Protein AF-W2HYW8-F1 (afdb_monomer_lite)

Organism: Phytophthora nicotianae (NCBI:txid4792)

pLDDT: mean 80.25, std 12.54, range [45.81, 95.56]

Sequence (187 aa):
MQMTPERAFERFVLVKRFSGEMENNKGLILWLQYANVYRTTRGELLLGNKKIYELLRQSNSEEELATLFHSLRQVSGMENFADEMQIFMILSSASSRKLANEAWLKSQETPQEVYRILKLRDEGLDSSPLFLQWLRYIKLYKAHAEKDLPPNLQPFSDLQALECLMKEKRSVLKIGRSWKLSRALRI

Radius of gyration: 20.11 Å; chains: 1; bounding box: 42×65×44 Å

Foldseek 3Di:
DDDDLLRLCVPQPVVCVVVVNDDPCPSVVVSVVVLVVVCVVPNCVRPPLLNVLVSCPVRDDLLRQLQVLLVLCVPPPSVLSSLVSLLSQLVPDPVSLVSNLVSCVVVLPDLLNLCVSLVCLVPDCPPDSSNVSSVVSLVVNQVCCVPPNDPPHDNDDPVNVVVSVVVSVVVVVVVVVVVVVVVVVVD

InterPro domains:
  IPR040786 RXLR phytopathogen effector protein, WY-domain [PF18634] (38-86)
  IPR054463 RxLR effector PexRD54, WY domain [PF22748] (100-138)

Secondary structure (DSSP, 8-state):
-PPPHHHHHIIIIIHHHHTT---TTHHHHHHHHHHHHHHHHH-GGGS-HHHHHHHHHTTS-HHHHHHHHHHHTTSTT-HHHHHHHHHHHHHH-HHHHHHHHHHHHHTT--HHHHHHHTTTTTS-SSS-HHHHHHHHHHHHHHHHHHHS--TTPPP--HHHHHHHHHHHHHHHHHHHHHHHHHHHTT-

Structure (mmCIF, N/CA/C/O backbone):
data_AF-W2HYW8-F1
#
_entry.id   AF-W2HYW8-F1
#
loop_
_atom_site.group_PDB
_atom_site.id
_atom_site.type_symbol
_atom_site.label_atom_id
_atom_site.label_alt_id
_atom_site.label_comp_id
_atom_site.label_asym_id
_atom_site.label_entity_id
_atom_site.label_seq_id
_atom_site.pdbx_PDB_ins_code
_atom_site.Cartn_x
_atom_site.Cartn_y
_atom_site.Cartn_z
_atom_site.occupancy
_atom_site.B_iso_or_equiv
_atom_site.auth_seq_id
_atom_site.auth_comp_id
_atom_site.auth_asym_id
_atom_site.auth_atom_id
_atom_site.pdbx_PDB_model_num
ATOM 1 N N . MET A 1 1 ? 20.431 -3.565 -28.229 1.00 51.97 1 MET A N 1
ATOM 2 C CA . MET A 1 1 ? 20.145 -4.090 -26.873 1.00 51.97 1 MET A CA 1
ATOM 3 C C . MET A 1 1 ? 19.141 -3.147 -26.216 1.00 51.97 1 MET A C 1
ATOM 5 O O . MET A 1 1 ? 19.421 -1.958 -26.167 1.00 51.97 1 MET A O 1
ATOM 9 N N . GLN A 1 2 ? 17.961 -3.622 -25.808 1.00 67.69 2 GLN A N 1
ATOM 10 C CA . GLN A 1 2 ? 16.973 -2.785 -25.104 1.00 67.69 2 GLN A CA 1
ATOM 11 C C . GLN A 1 2 ? 17.501 -2.438 -23.700 1.00 67.69 2 GLN A C 1
ATOM 13 O O . GLN A 1 2 ? 18.103 -3.291 -23.049 1.00 67.69 2 GLN A O 1
ATOM 18 N N . MET A 1 3 ? 17.328 -1.188 -23.264 1.00 82.50 3 MET A N 1
ATOM 19 C CA . MET A 1 3 ? 17.815 -0.684 -21.972 1.00 82.50 3 MET A CA 1
ATOM 20 C C . MET A 1 3 ? 17.085 -1.377 -20.810 1.00 82.50 3 MET A C 1
ATOM 22 O O . MET A 1 3 ? 15.884 -1.588 -20.897 1.00 82.50 3 MET A O 1
ATOM 26 N N . THR A 1 4 ? 17.753 -1.738 -19.713 1.00 87.12 4 THR A N 1
ATOM 27 C CA . THR A 1 4 ? 17.021 -2.324 -18.574 1.00 87.12 4 THR A CA 1
ATOM 28 C C . THR A 1 4 ? 16.182 -1.256 -17.854 1.00 87.12 4 THR A C 1
ATOM 30 O O . THR A 1 4 ? 16.527 -0.071 -17.924 1.00 87.12 4 THR A O 1
ATOM 33 N N . PRO A 1 5 ? 15.089 -1.629 -17.163 1.00 86.19 5 PRO A N 1
ATOM 34 C CA . PRO A 1 5 ? 14.278 -0.704 -16.372 1.00 86.19 5 PRO A CA 1
ATOM 35 C C . PRO A 1 5 ? 15.083 0.092 -15.345 1.00 86.19 5 PRO A C 1
ATOM 37 O O . PRO A 1 5 ? 14.822 1.277 -15.184 1.00 86.19 5 PRO A O 1
ATOM 40 N N . GLU A 1 6 ? 16.100 -0.500 -14.718 1.00 87.19 6 GLU A N 1
ATOM 41 C CA . GLU A 1 6 ? 17.001 0.178 -13.776 1.00 87.19 6 GLU A CA 1
ATOM 42 C C . GLU A 1 6 ? 17.800 1.282 -14.469 1.00 87.19 6 GLU A C 1
ATOM 44 O O . GLU A 1 6 ? 17.812 2.422 -14.015 1.00 87.19 6 GLU A O 1
ATOM 49 N N . ARG A 1 7 ? 18.414 0.970 -15.619 1.00 86.06 7 ARG A N 1
ATOM 50 C CA . ARG A 1 7 ? 19.191 1.954 -16.389 1.00 86.06 7 ARG A CA 1
ATOM 51 C C . ARG A 1 7 ? 18.303 3.061 -16.952 1.00 86.06 7 ARG A C 1
ATOM 53 O O . ARG A 1 7 ? 18.724 4.213 -17.027 1.00 86.06 7 ARG A O 1
ATOM 60 N N . ALA A 1 8 ? 17.076 2.721 -17.345 1.00 85.69 8 ALA A N 1
ATOM 61 C CA . ALA A 1 8 ? 16.084 3.701 -17.766 1.00 85.69 8 ALA A CA 1
ATOM 62 C C . ALA A 1 8 ? 15.636 4.585 -16.590 1.00 85.69 8 ALA A C 1
ATOM 64 O O . ALA A 1 8 ? 15.498 5.794 -16.759 1.00 85.69 8 ALA A O 1
ATOM 65 N N . PHE A 1 9 ? 15.459 4.008 -15.399 1.00 86.62 9 PHE A N 1
ATOM 66 C CA . PHE A 1 9 ? 15.098 4.741 -14.187 1.00 86.62 9 PHE A CA 1
ATOM 67 C C . PHE A 1 9 ? 16.179 5.750 -13.812 1.00 86.62 9 PHE A C 1
ATOM 69 O O . PHE A 1 9 ? 15.901 6.934 -13.640 1.00 86.62 9 PHE A O 1
ATOM 76 N N . GLU A 1 10 ? 17.430 5.303 -13.768 1.00 85.12 10 GLU A N 1
ATOM 77 C CA . GLU A 1 10 ? 18.575 6.157 -13.477 1.00 85.12 10 GLU A CA 1
ATOM 78 C C . GLU A 1 10 ? 18.656 7.329 -14.463 1.00 85.12 10 GLU A C 1
ATOM 80 O O . GLU A 1 10 ? 18.672 8.495 -14.067 1.00 85.12 10 GLU A O 1
ATOM 85 N N . ARG A 1 11 ? 18.614 7.038 -15.767 1.00 81.00 11 ARG A N 1
ATOM 86 C CA . ARG A 1 11 ? 18.830 8.053 -16.802 1.00 81.00 11 ARG A CA 1
ATOM 87 C C . ARG A 1 11 ? 17.666 9.026 -16.974 1.00 81.00 11 ARG A C 1
ATOM 89 O O . ARG A 1 11 ? 17.896 10.190 -17.294 1.00 81.00 11 ARG A O 1
ATOM 96 N N . PHE A 1 12 ? 16.428 8.558 -16.837 1.00 77.31 12 PHE A N 1
ATOM 97 C CA . PHE A 1 12 ? 15.246 9.342 -17.208 1.00 77.31 12 PHE A CA 1
ATOM 98 C C . PHE A 1 12 ? 14.398 9.787 -16.021 1.00 77.31 12 PHE A C 1
ATOM 100 O O . PHE A 1 12 ? 13.628 10.735 -16.174 1.00 77.31 12 PHE A O 1
ATOM 107 N N . VAL A 1 13 ? 14.547 9.147 -14.859 1.00 81.19 13 VAL A N 1
ATOM 108 C CA . VAL A 1 13 ? 13.841 9.527 -13.631 1.00 81.19 13 VAL A CA 1
ATOM 109 C C . VAL A 1 13 ? 14.803 10.204 -12.660 1.00 81.19 13 VAL A C 1
ATOM 111 O O . VAL A 1 13 ? 14.604 11.377 -12.360 1.00 81.19 13 VAL A O 1
ATOM 114 N N . LEU A 1 14 ? 15.871 9.527 -12.224 1.00 79.06 14 LEU A N 1
ATOM 115 C CA . LEU A 1 14 ? 16.781 10.080 -11.210 1.00 79.06 14 LEU A CA 1
ATOM 116 C C . LEU A 1 14 ? 17.451 11.369 -11.690 1.00 79.06 14 LEU A C 1
ATOM 118 O O . LEU A 1 14 ? 17.275 12.415 -11.068 1.00 79.06 14 LEU A O 1
ATOM 122 N N . VAL A 1 15 ? 18.166 11.311 -12.818 1.00 76.12 15 VAL A N 1
ATOM 123 C CA . VAL A 1 15 ? 18.929 12.461 -13.336 1.00 76.12 15 VAL A CA 1
ATOM 124 C C . VAL A 1 15 ? 18.027 13.676 -13.553 1.00 76.12 15 VAL A C 1
ATOM 126 O O . VAL A 1 15 ? 18.345 14.756 -13.069 1.00 76.12 15 VAL A O 1
ATOM 129 N N . LYS A 1 16 ? 16.873 13.489 -14.207 1.00 76.88 16 LYS A N 1
ATOM 130 C CA . LYS A 1 16 ? 15.931 14.582 -14.498 1.00 76.88 16 LYS A CA 1
ATOM 131 C C . LYS A 1 16 ? 15.268 15.161 -13.254 1.00 76.88 16 LYS A C 1
ATOM 133 O O . LYS A 1 16 ? 14.956 16.347 -13.218 1.00 76.88 16 LYS A O 1
ATOM 138 N N . ARG A 1 17 ? 15.000 14.331 -12.242 1.00 76.31 17 ARG A N 1
ATOM 139 C CA . ARG A 1 17 ? 14.404 14.802 -10.990 1.00 76.31 17 ARG A CA 1
ATOM 140 C C . ARG A 1 17 ? 15.404 15.640 -10.200 1.00 76.31 17 ARG A C 1
ATOM 142 O O . ARG A 1 17 ? 15.052 16.729 -9.765 1.00 76.31 17 ARG A O 1
ATOM 149 N N . PHE A 1 18 ? 16.642 15.167 -10.055 1.00 72.56 18 PHE A N 1
ATOM 150 C CA . PHE A 1 18 ? 17.678 15.889 -9.313 1.00 72.56 18 PHE A CA 1
ATOM 151 C C . PHE A 1 18 ? 18.202 17.133 -10.043 1.00 72.56 18 PHE A C 1
ATOM 153 O O . PHE A 1 18 ? 18.659 18.059 -9.380 1.00 72.56 18 PHE A O 1
ATOM 160 N N . SER A 1 19 ? 18.098 17.200 -11.375 1.00 74.38 19 SER A N 1
ATOM 161 C CA . SER A 1 19 ? 18.392 18.421 -12.141 1.00 74.38 19 SER A CA 1
ATOM 162 C C . SER A 1 19 ? 17.259 19.458 -12.121 1.00 74.38 19 SER A C 1
ATOM 164 O O . SER A 1 19 ? 17.449 20.565 -12.614 1.00 74.38 19 SER A O 1
ATOM 166 N N . GLY A 1 20 ? 16.085 19.128 -11.565 1.00 72.75 20 GLY A N 1
ATOM 167 C CA . GLY A 1 20 ? 14.904 20.002 -11.566 1.00 72.75 20 GLY A CA 1
ATOM 168 C C . GLY A 1 20 ? 14.153 20.059 -12.905 1.00 72.75 20 GLY A C 1
ATOM 169 O O . GLY A 1 20 ? 13.212 20.832 -13.048 1.00 72.75 20 GLY A O 1
ATOM 170 N N . GLU A 1 21 ? 14.526 19.228 -13.880 1.00 71.56 21 GLU A N 1
ATOM 171 C CA . GLU A 1 21 ? 13.969 19.211 -15.244 1.00 71.56 21 GLU A CA 1
ATOM 172 C C . GLU A 1 21 ? 12.745 18.288 -15.399 1.00 71.56 21 GLU A C 1
ATOM 174 O O . GLU A 1 21 ? 12.247 18.060 -16.507 1.00 71.56 21 GLU A O 1
ATOM 179 N N . MET A 1 22 ? 12.265 17.687 -14.310 1.00 72.19 22 MET A N 1
ATOM 180 C CA . MET A 1 22 ? 11.130 16.770 -14.348 1.00 72.19 22 MET A CA 1
ATOM 181 C C . MET A 1 22 ? 9.797 17.524 -14.242 1.00 72.19 22 MET A C 1
ATOM 183 O O . MET A 1 22 ? 9.424 18.008 -13.177 1.00 72.19 22 MET A O 1
ATOM 187 N N . GLU A 1 23 ? 9.028 17.553 -15.335 1.00 64.69 23 GLU A N 1
ATOM 188 C CA . GLU A 1 23 ? 7.643 18.036 -15.313 1.00 64.69 23 GLU A CA 1
ATOM 189 C C . GLU A 1 23 ? 6.724 17.077 -14.534 1.00 64.69 23 GLU A C 1
ATOM 191 O O . GLU A 1 23 ? 6.181 16.116 -15.099 1.00 64.69 23 GLU A O 1
ATOM 196 N N . ASN A 1 24 ? 6.488 17.373 -13.252 1.00 66.56 24 ASN A N 1
ATOM 197 C CA . ASN A 1 24 ? 5.539 16.645 -12.399 1.00 66.56 24 ASN A CA 1
ATOM 198 C C . ASN A 1 24 ? 5.822 15.115 -12.388 1.00 66.56 24 ASN A C 1
ATOM 200 O O . ASN A 1 24 ? 6.921 14.653 -12.687 1.00 66.56 24 ASN A O 1
ATOM 204 N N . ASN A 1 25 ? 4.822 14.284 -12.091 1.00 68.38 25 ASN A N 1
ATOM 205 C CA . ASN A 1 25 ? 4.940 12.823 -12.110 1.00 68.38 25 ASN A CA 1
ATOM 206 C C . ASN A 1 25 ? 4.962 12.196 -13.523 1.00 68.38 25 ASN A C 1
ATOM 208 O O . ASN A 1 25 ? 4.940 10.970 -13.639 1.00 68.38 25 ASN A O 1
ATOM 212 N N . LYS A 1 26 ? 5.027 12.979 -14.616 1.00 73.12 26 LYS A N 1
ATOM 213 C CA . LYS A 1 26 ? 4.950 12.444 -15.994 1.00 73.12 26 LYS A CA 1
ATOM 214 C C . LYS A 1 26 ? 6.093 11.478 -16.314 1.00 73.12 26 LYS A C 1
ATOM 216 O O . LYS A 1 26 ? 5.851 10.398 -16.846 1.00 73.12 26 LYS A O 1
ATOM 221 N N . GLY A 1 27 ? 7.331 11.845 -15.971 1.00 75.69 27 GLY A N 1
ATOM 222 C CA . GLY A 1 27 ? 8.506 10.996 -16.214 1.00 75.69 27 GLY A CA 1
ATOM 223 C C . GLY A 1 27 ? 8.433 9.667 -15.459 1.00 75.69 27 GLY A C 1
ATOM 224 O O . GLY A 1 27 ? 8.796 8.621 -15.994 1.00 75.69 27 GLY A O 1
ATOM 225 N N . LEU A 1 28 ? 7.880 9.702 -14.246 1.00 76.94 28 LEU A N 1
ATOM 226 C CA . LEU A 1 28 ? 7.657 8.521 -13.423 1.00 76.94 28 LEU A CA 1
ATOM 227 C C . LEU A 1 28 ? 6.582 7.599 -14.011 1.00 76.94 28 LEU A C 1
ATOM 229 O O . LEU A 1 28 ? 6.796 6.394 -14.102 1.00 76.94 28 LEU A O 1
ATOM 233 N N . ILE A 1 29 ? 5.456 8.161 -14.458 1.00 76.31 29 ILE A N 1
ATOM 234 C CA . ILE A 1 29 ? 4.366 7.404 -15.092 1.00 76.31 29 ILE A CA 1
ATOM 235 C C . ILE A 1 29 ? 4.854 6.723 -16.376 1.00 76.31 29 ILE A C 1
ATOM 237 O O . ILE A 1 29 ? 4.597 5.536 -16.576 1.00 76.31 29 ILE A O 1
ATOM 241 N N . LEU A 1 30 ? 5.604 7.439 -17.220 1.00 81.00 30 LEU A N 1
ATOM 242 C CA . LEU A 1 30 ? 6.185 6.875 -18.443 1.00 81.00 30 LEU A CA 1
ATOM 243 C C . LEU A 1 30 ? 7.161 5.735 -18.136 1.00 81.00 30 LEU A C 1
ATOM 245 O O . LEU A 1 30 ? 7.151 4.708 -18.815 1.00 81.00 30 LEU A O 1
ATOM 249 N N . TRP A 1 31 ? 7.978 5.881 -17.092 1.00 87.75 31 TRP A N 1
ATOM 250 C CA . TRP A 1 31 ? 8.861 4.804 -16.662 1.00 87.75 31 TRP A CA 1
ATOM 251 C C . TRP A 1 31 ? 8.085 3.595 -16.117 1.00 87.75 31 TRP A C 1
ATOM 253 O O . TRP A 1 31 ? 8.433 2.463 -16.443 1.00 87.75 31 TRP A O 1
ATOM 263 N N . LEU A 1 32 ? 7.008 3.802 -15.354 1.00 82.88 32 LEU A N 1
ATOM 264 C CA . LEU A 1 32 ? 6.148 2.711 -14.879 1.00 82.88 32 LEU A CA 1
ATOM 265 C C . LEU A 1 32 ? 5.493 1.955 -16.045 1.00 82.88 32 LEU A C 1
ATOM 267 O O . LEU A 1 32 ? 5.460 0.724 -16.042 1.00 82.88 32 LEU A O 1
ATOM 271 N N . GLN A 1 33 ? 5.032 2.667 -17.076 1.00 82.38 33 GLN A N 1
ATOM 272 C CA . GLN A 1 33 ? 4.522 2.054 -18.307 1.00 82.38 33 GLN A CA 1
ATOM 273 C C . GLN A 1 33 ? 5.611 1.252 -19.028 1.00 82.38 33 GLN A C 1
ATOM 275 O O . GLN A 1 33 ? 5.372 0.115 -19.437 1.00 82.38 33 GLN A O 1
ATOM 280 N N . TYR A 1 34 ? 6.821 1.804 -19.131 1.00 85.06 34 TYR A N 1
ATOM 281 C CA . TYR A 1 34 ? 7.971 1.106 -19.700 1.00 85.06 34 TYR A CA 1
ATOM 282 C C . TYR A 1 34 ? 8.311 -0.177 -18.930 1.00 85.06 34 TYR A C 1
ATOM 284 O O . TYR A 1 34 ? 8.447 -1.242 -19.532 1.00 85.06 34 TYR A O 1
ATOM 292 N N . ALA A 1 35 ? 8.400 -0.094 -17.601 1.00 84.81 35 ALA A N 1
ATOM 293 C CA . ALA A 1 35 ? 8.633 -1.228 -16.714 1.00 84.81 35 ALA A CA 1
ATOM 294 C C . ALA A 1 35 ? 7.559 -2.312 -16.897 1.00 84.81 35 ALA A C 1
ATOM 296 O O . ALA A 1 35 ? 7.890 -3.497 -16.973 1.00 84.81 35 ALA A O 1
ATOM 297 N N . ASN A 1 36 ? 6.293 -1.906 -17.051 1.00 80.25 36 ASN A N 1
ATOM 298 C CA . ASN A 1 36 ? 5.184 -2.814 -17.324 1.00 80.25 36 ASN A CA 1
ATOM 299 C C . ASN A 1 36 ? 5.341 -3.546 -18.671 1.00 80.25 36 ASN A C 1
ATOM 301 O O . ASN A 1 36 ? 5.218 -4.766 -18.722 1.00 80.25 36 ASN A O 1
ATOM 305 N N . VAL A 1 37 ? 5.675 -2.832 -19.749 1.00 81.75 37 VAL A N 1
ATOM 306 C CA . VAL A 1 37 ? 5.918 -3.443 -21.072 1.00 81.75 37 VAL A CA 1
ATOM 307 C C . VAL A 1 37 ? 7.152 -4.357 -21.051 1.00 81.75 37 VAL A C 1
ATOM 309 O O . VAL A 1 37 ? 7.180 -5.416 -21.686 1.00 81.75 37 VAL A O 1
ATOM 312 N N . TYR A 1 38 ? 8.189 -3.982 -20.304 1.00 82.44 38 TYR A N 1
ATOM 313 C CA . TYR A 1 38 ? 9.403 -4.781 -20.173 1.00 82.44 38 TYR A CA 1
ATOM 314 C C . TYR A 1 38 ? 9.127 -6.129 -19.487 1.00 82.44 38 TYR A C 1
ATOM 316 O O . TYR A 1 38 ? 9.550 -7.170 -19.995 1.00 82.44 38 TYR A O 1
ATOM 324 N N . ARG A 1 39 ? 8.368 -6.148 -18.379 1.00 79.19 39 ARG A N 1
ATOM 325 C CA . ARG A 1 39 ? 8.013 -7.406 -17.691 1.00 79.19 39 ARG A CA 1
ATOM 326 C C . ARG A 1 39 ? 7.103 -8.306 -18.530 1.00 79.19 39 ARG A C 1
ATOM 328 O O . ARG A 1 39 ? 7.294 -9.517 -18.514 1.00 79.19 39 ARG A O 1
ATOM 335 N N . THR A 1 40 ? 6.183 -7.750 -19.324 1.00 75.75 40 THR A N 1
ATOM 336 C CA . THR A 1 40 ? 5.308 -8.560 -20.196 1.00 75.75 40 THR A CA 1
ATOM 337 C C . THR A 1 40 ? 6.062 -9.188 -21.367 1.00 75.75 40 THR A C 1
ATOM 339 O O . THR A 1 40 ? 5.672 -10.243 -21.850 1.00 75.75 40 THR A O 1
ATOM 342 N N . THR A 1 41 ? 7.143 -8.555 -21.834 1.00 76.88 41 THR A N 1
ATOM 343 C CA . THR A 1 41 ? 7.924 -9.036 -22.988 1.00 76.88 41 THR A CA 1
ATOM 344 C C . THR A 1 41 ? 9.069 -9.972 -22.609 1.00 76.88 41 THR A C 1
ATOM 346 O O . THR A 1 41 ? 9.455 -10.808 -23.423 1.00 76.88 41 THR A O 1
ATOM 349 N N . ARG A 1 42 ? 9.625 -9.855 -21.395 1.00 71.38 42 ARG A N 1
ATOM 350 C CA . ARG A 1 42 ? 10.775 -10.663 -20.944 1.00 71.38 42 ARG A CA 1
ATOM 351 C C . ARG A 1 42 ? 10.495 -11.591 -19.759 1.00 71.38 42 ARG A C 1
ATOM 353 O O . ARG A 1 42 ? 11.369 -12.376 -19.402 1.00 71.38 42 ARG A O 1
ATOM 360 N N . GLY A 1 43 ? 9.296 -11.524 -19.184 1.00 61.56 43 GLY A N 1
ATOM 361 C CA . GLY A 1 43 ? 8.866 -12.306 -18.026 1.00 61.56 43 GLY A CA 1
ATOM 362 C C . GLY A 1 43 ? 9.001 -11.546 -16.701 1.00 61.56 43 GLY A C 1
ATOM 363 O O . GLY A 1 43 ? 9.970 -10.821 -16.469 1.00 61.56 43 GLY A O 1
ATOM 364 N N . GLU A 1 44 ? 8.032 -11.751 -15.802 1.00 59.75 44 GLU A N 1
ATOM 365 C CA . GLU A 1 44 ? 7.952 -11.094 -14.485 1.00 59.75 44 GLU A CA 1
ATOM 366 C C . GLU A 1 44 ? 9.139 -11.410 -13.564 1.00 59.75 44 GLU A C 1
ATOM 368 O O . GLU A 1 44 ? 9.508 -10.583 -12.732 1.00 59.75 44 GLU A O 1
ATOM 373 N N . LEU A 1 45 ? 9.787 -12.566 -13.753 1.00 58.34 45 LEU A N 1
ATOM 374 C CA . LEU A 1 45 ? 10.947 -13.003 -12.965 1.00 58.34 45 LEU A CA 1
ATOM 375 C C . LEU A 1 45 ? 12.123 -12.013 -13.013 1.00 58.34 45 LEU A C 1
ATOM 377 O O . LEU A 1 45 ? 12.950 -12.006 -12.105 1.00 58.34 45 LEU A O 1
ATOM 381 N N . LEU A 1 46 ? 12.204 -11.177 -14.054 1.00 61.62 46 LEU A N 1
ATOM 382 C CA . LEU A 1 46 ? 13.288 -10.209 -14.235 1.00 61.62 46 LEU A CA 1
ATOM 383 C C . LEU A 1 46 ? 13.000 -8.837 -13.611 1.00 61.62 46 LEU A C 1
ATOM 385 O O . LEU A 1 46 ? 13.938 -8.082 -13.375 1.00 61.62 46 LEU A O 1
ATOM 389 N N . LEU A 1 47 ? 11.733 -8.497 -13.349 1.00 74.50 47 LEU A N 1
ATOM 390 C CA . LEU A 1 47 ? 11.342 -7.219 -12.749 1.00 74.50 47 LEU A CA 1
ATOM 391 C C . LEU A 1 47 ? 10.098 -7.396 -11.871 1.00 74.50 47 LEU A C 1
ATOM 393 O O . LEU A 1 47 ? 8.981 -7.042 -12.252 1.00 74.50 47 LEU A O 1
ATOM 397 N N . GLY A 1 48 ? 10.310 -7.941 -10.675 1.00 83.69 48 GLY A N 1
ATOM 398 C CA . GLY A 1 48 ? 9.258 -8.066 -9.671 1.00 83.69 48 GLY A CA 1
ATOM 399 C C . GLY A 1 48 ? 8.858 -6.718 -9.066 1.00 83.69 48 GLY A C 1
ATOM 400 O O . GLY A 1 48 ? 9.657 -5.781 -8.987 1.00 83.69 48 GLY A O 1
ATOM 401 N N . ASN A 1 49 ? 7.630 -6.640 -8.552 1.00 87.69 49 ASN A N 1
ATOM 402 C CA . ASN A 1 49 ? 7.075 -5.426 -7.946 1.00 87.69 49 ASN A CA 1
ATOM 403 C C . ASN A 1 49 ? 7.945 -4.889 -6.792 1.00 87.69 49 ASN A C 1
ATOM 405 O O . ASN A 1 49 ? 8.159 -3.683 -6.693 1.00 87.69 49 ASN A O 1
ATOM 409 N N . LYS A 1 50 ? 8.567 -5.765 -5.992 1.00 88.50 50 LYS A N 1
ATOM 410 C CA . LYS A 1 50 ? 9.524 -5.352 -4.950 1.00 88.50 50 LYS A CA 1
ATOM 411 C C . LYS A 1 50 ? 10.704 -4.547 -5.511 1.00 88.50 50 LYS A C 1
ATOM 413 O O . LYS A 1 50 ? 11.104 -3.552 -4.915 1.00 88.50 50 LYS A O 1
ATOM 418 N N . LYS A 1 51 ? 11.237 -4.937 -6.674 1.00 88.69 51 LYS A N 1
ATOM 419 C CA . LYS A 1 51 ? 12.349 -4.221 -7.316 1.00 88.69 51 LYS A CA 1
ATOM 420 C C . LYS A 1 51 ? 11.915 -2.841 -7.806 1.00 88.69 51 LYS A C 1
ATOM 422 O O . LYS A 1 51 ? 12.666 -1.880 -7.670 1.00 88.69 51 LYS A O 1
ATOM 427 N N . ILE A 1 52 ? 10.694 -2.740 -8.333 1.00 89.06 52 ILE A N 1
ATOM 428 C CA . ILE A 1 52 ? 10.092 -1.459 -8.718 1.00 89.06 52 ILE A CA 1
ATOM 429 C C . ILE A 1 52 ? 9.974 -0.545 -7.493 1.00 89.06 52 ILE A C 1
ATOM 431 O O . ILE A 1 52 ? 10.430 0.594 -7.550 1.00 89.06 52 ILE A O 1
ATOM 435 N N . TYR A 1 53 ? 9.454 -1.051 -6.371 1.00 91.44 53 TYR A N 1
ATOM 436 C CA . TYR A 1 53 ? 9.378 -0.297 -5.116 1.00 91.44 53 TYR A CA 1
ATOM 437 C C . TYR A 1 53 ? 10.752 0.219 -4.655 1.00 91.44 53 TYR A C 1
ATOM 439 O O . TYR A 1 53 ?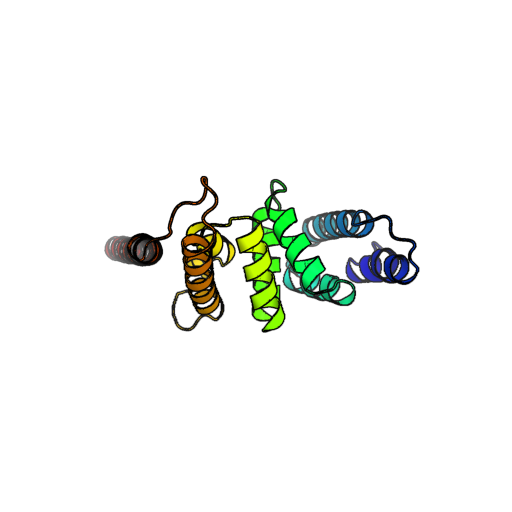 10.894 1.397 -4.330 1.00 91.44 53 TYR A O 1
ATOM 447 N N . GLU A 1 54 ? 11.778 -0.637 -4.670 1.00 90.44 54 GLU A N 1
ATOM 448 C CA . GLU A 1 54 ? 13.142 -0.260 -4.278 1.00 90.44 54 GLU A CA 1
ATOM 449 C C . GLU A 1 54 ? 13.707 0.881 -5.133 1.00 90.44 54 GLU A C 1
ATOM 451 O O . GLU A 1 54 ? 14.329 1.787 -4.585 1.00 90.44 54 GLU A O 1
ATOM 456 N N . LEU A 1 55 ? 13.467 0.870 -6.449 1.00 89.56 55 LEU A N 1
ATOM 457 C CA . LEU A 1 55 ? 13.880 1.958 -7.343 1.00 89.56 55 LEU A CA 1
ATOM 458 C C . LEU A 1 55 ? 13.131 3.254 -7.020 1.00 89.56 55 LEU A C 1
ATOM 460 O O . LEU A 1 55 ? 13.752 4.299 -6.836 1.00 89.56 55 LEU A O 1
ATOM 464 N N . LEU A 1 56 ? 11.805 3.191 -6.882 1.00 88.88 56 LEU A N 1
ATOM 465 C CA . LEU A 1 56 ? 10.984 4.362 -6.562 1.00 88.88 56 LEU A CA 1
ATOM 466 C C . LEU A 1 56 ? 11.434 5.029 -5.253 1.00 88.88 56 LEU A C 1
ATOM 468 O O . LEU A 1 56 ? 11.563 6.254 -5.198 1.00 88.88 56 LEU A O 1
ATOM 472 N N . ARG A 1 57 ? 11.777 4.236 -4.234 1.00 90.06 57 ARG A N 1
ATOM 473 C CA . ARG A 1 57 ? 12.284 4.726 -2.942 1.00 90.06 57 ARG A CA 1
ATOM 474 C C . ARG A 1 57 ? 13.599 5.503 -3.030 1.00 90.06 57 ARG A C 1
ATOM 476 O O . ARG A 1 57 ? 13.876 6.308 -2.151 1.00 90.06 57 ARG A O 1
ATOM 483 N N . GLN A 1 58 ? 14.403 5.314 -4.074 1.00 86.69 58 GLN A N 1
ATOM 484 C CA . GLN A 1 58 ? 15.680 6.029 -4.214 1.00 86.69 58 GLN A CA 1
ATOM 485 C C . GLN A 1 58 ? 15.521 7.520 -4.534 1.00 86.69 58 GLN A C 1
ATOM 487 O O . GLN A 1 58 ? 16.477 8.273 -4.377 1.00 86.69 58 GLN A O 1
ATOM 492 N N . SER A 1 59 ? 14.353 7.953 -5.013 1.00 78.62 59 SER A N 1
ATOM 493 C CA . SER A 1 59 ? 14.147 9.333 -5.486 1.00 78.62 59 SER A CA 1
ATOM 494 C C . SER A 1 59 ? 12.896 10.021 -4.989 1.00 78.62 59 SER A C 1
ATOM 496 O O . SER A 1 59 ? 12.699 11.193 -5.307 1.00 78.62 59 SER A O 1
ATOM 498 N N . ASN A 1 60 ? 12.050 9.309 -4.255 1.00 82.56 60 ASN A N 1
ATOM 499 C CA . ASN A 1 60 ? 10.802 9.831 -3.730 1.00 82.56 60 ASN A CA 1
ATOM 500 C C . ASN A 1 60 ? 10.857 9.798 -2.205 1.00 82.56 60 ASN A C 1
ATOM 502 O O . ASN A 1 60 ? 11.391 8.846 -1.627 1.00 82.56 60 ASN A O 1
ATOM 506 N N . SER A 1 61 ? 10.271 10.804 -1.563 1.00 88.00 61 SER A N 1
ATOM 507 C CA . SER A 1 61 ? 10.031 10.750 -0.122 1.00 88.00 61 SER A CA 1
ATOM 508 C C . SER A 1 61 ? 8.963 9.696 0.208 1.00 88.00 61 SER A C 1
ATOM 510 O O . SER A 1 61 ? 8.185 9.284 -0.658 1.00 88.00 61 SER A O 1
ATOM 512 N N . GLU A 1 62 ? 8.900 9.234 1.461 1.00 90.06 62 GLU A N 1
ATOM 513 C CA . GLU A 1 62 ? 7.867 8.267 1.862 1.00 90.06 62 GLU A CA 1
ATOM 514 C C . GLU A 1 62 ? 6.450 8.867 1.714 1.00 90.06 62 GLU A C 1
ATOM 516 O O . GLU A 1 62 ? 5.508 8.152 1.375 1.00 90.06 62 GLU A O 1
ATOM 521 N N . GLU A 1 63 ? 6.295 10.184 1.890 1.00 87.81 63 GLU A N 1
ATOM 522 C CA . GLU A 1 63 ? 5.036 10.924 1.711 1.00 87.81 63 GLU A CA 1
ATOM 523 C C . GLU A 1 63 ? 4.585 10.948 0.241 1.00 87.81 63 GLU A C 1
ATOM 525 O O . GLU A 1 63 ? 3.407 10.725 -0.069 1.00 87.81 63 GLU A O 1
ATOM 530 N N . GLU A 1 64 ? 5.527 11.203 -0.673 1.00 86.12 64 GLU A N 1
ATOM 531 C CA . GLU A 1 64 ? 5.283 11.177 -2.117 1.00 86.12 64 GLU A CA 1
ATOM 532 C C . GLU A 1 64 ? 4.862 9.778 -2.566 1.00 86.12 64 GLU A C 1
ATOM 534 O O . GLU A 1 64 ? 3.886 9.631 -3.305 1.00 86.12 64 GLU A O 1
ATOM 539 N N . LEU A 1 65 ? 5.551 8.743 -2.076 1.00 90.06 65 LEU A N 1
ATOM 540 C CA . LEU A 1 65 ? 5.220 7.350 -2.366 1.00 90.06 65 LEU A CA 1
ATOM 541 C C . LEU A 1 65 ? 3.842 6.964 -1.829 1.00 90.06 65 LEU A C 1
ATOM 543 O O . LEU A 1 65 ? 3.057 6.364 -2.565 1.00 90.06 65 LEU A O 1
ATOM 547 N N . ALA A 1 66 ? 3.510 7.344 -0.593 1.00 89.06 66 ALA A N 1
ATOM 548 C CA . ALA A 1 66 ? 2.199 7.069 -0.009 1.00 89.06 66 ALA A CA 1
ATOM 549 C C . ALA A 1 66 ? 1.071 7.676 -0.856 1.00 89.06 66 ALA A C 1
ATOM 551 O O . ALA A 1 66 ? 0.095 6.998 -1.187 1.00 89.06 66 ALA A O 1
ATOM 552 N N . THR A 1 67 ? 1.242 8.931 -1.273 1.00 85.69 67 THR A N 1
ATOM 553 C CA . THR A 1 67 ? 0.273 9.638 -2.120 1.00 85.69 67 THR A CA 1
ATOM 554 C C . THR A 1 67 ? 0.176 9.015 -3.514 1.00 85.69 67 THR A C 1
ATOM 556 O O . THR A 1 67 ? -0.928 8.812 -4.030 1.00 85.69 67 THR A O 1
ATOM 559 N N . LEU A 1 68 ? 1.317 8.680 -4.122 1.00 86.19 68 LEU A N 1
ATOM 560 C CA . LEU A 1 68 ? 1.394 8.071 -5.448 1.00 86.19 68 LEU A CA 1
ATOM 561 C C . LEU A 1 68 ? 0.696 6.714 -5.473 1.00 86.19 68 LEU A C 1
ATOM 563 O O . LEU A 1 68 ? -0.166 6.481 -6.319 1.00 86.19 68 LEU A O 1
ATOM 567 N N . PHE A 1 69 ? 1.055 5.821 -4.552 1.00 90.44 69 PHE A N 1
ATOM 568 C CA . PHE A 1 69 ? 0.499 4.474 -4.517 1.00 90.44 69 PHE A CA 1
ATOM 569 C C . PHE A 1 69 ? -0.977 4.488 -4.158 1.00 90.44 69 PHE A C 1
ATOM 571 O O . PHE A 1 69 ? -1.736 3.704 -4.714 1.00 90.44 69 PHE A O 1
ATOM 578 N N . HIS A 1 70 ? -1.423 5.400 -3.298 1.00 86.50 70 HIS A N 1
ATOM 579 C CA . HIS A 1 70 ? -2.852 5.569 -3.086 1.00 86.50 70 HIS A CA 1
ATOM 580 C C . HIS A 1 70 ? -3.571 6.026 -4.370 1.00 86.50 70 HIS A C 1
ATOM 582 O O . HIS A 1 70 ? -4.552 5.407 -4.772 1.00 86.50 70 HIS A O 1
ATOM 588 N N . SER A 1 71 ? -3.050 7.042 -5.065 1.00 85.31 71 SER A N 1
ATOM 589 C CA . SER A 1 71 ? -3.659 7.561 -6.302 1.00 85.31 71 SER A CA 1
ATOM 590 C C . SER A 1 71 ? -3.705 6.518 -7.422 1.00 85.31 71 SER A C 1
ATOM 592 O O . SER A 1 71 ? -4.690 6.438 -8.153 1.00 85.31 71 SER A O 1
ATOM 594 N N . LEU A 1 72 ? -2.669 5.679 -7.542 1.00 85.00 72 LEU A N 1
ATOM 595 C CA . LEU A 1 72 ? -2.620 4.606 -8.538 1.00 85.00 72 LEU A CA 1
ATOM 596 C C . LEU A 1 72 ? -3.729 3.566 -8.345 1.00 85.00 72 LEU A C 1
ATOM 598 O O . LEU A 1 72 ? -4.133 2.958 -9.329 1.00 85.00 72 LEU A O 1
ATOM 602 N N . ARG A 1 73 ? -4.278 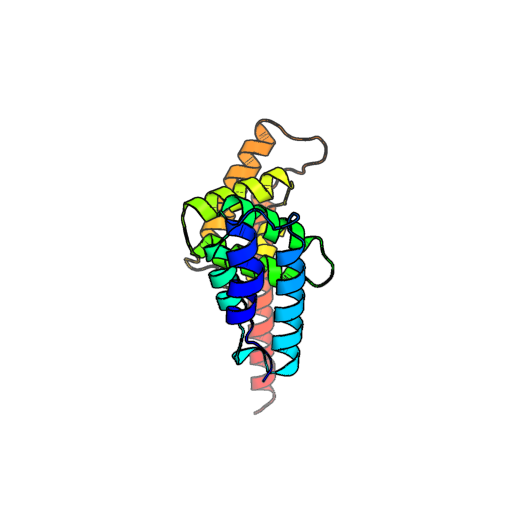3.395 -7.135 1.00 89.19 73 ARG A N 1
ATOM 603 C CA . ARG A 1 73 ? -5.434 2.504 -6.922 1.00 89.19 73 ARG A CA 1
ATOM 604 C C . ARG A 1 73 ? -6.700 2.981 -7.621 1.00 89.19 73 ARG A C 1
ATOM 606 O O . ARG A 1 73 ? -7.579 2.175 -7.869 1.00 89.19 73 ARG A O 1
ATOM 613 N N . GLN A 1 74 ? -6.802 4.269 -7.937 1.00 84.56 74 GLN A N 1
ATOM 614 C CA . GLN A 1 74 ? -7.949 4.813 -8.669 1.00 84.56 74 GLN A CA 1
ATOM 615 C C . GLN A 1 74 ? -7.790 4.660 -10.192 1.00 84.56 74 GLN A C 1
ATOM 617 O O . GLN A 1 74 ? -8.681 5.027 -10.955 1.00 84.56 74 GLN A O 1
ATOM 622 N N . VAL A 1 75 ? -6.651 4.134 -10.655 1.00 80.00 75 VAL A N 1
ATOM 623 C CA . VAL A 1 75 ? -6.396 3.859 -12.068 1.00 80.00 75 VAL A CA 1
ATOM 624 C C . VAL A 1 75 ? -6.788 2.416 -12.366 1.00 80.00 75 VAL A C 1
ATOM 626 O O . VAL A 1 75 ? -6.204 1.486 -11.815 1.00 80.00 75 VAL A O 1
ATOM 629 N N . SER A 1 76 ? -7.739 2.241 -13.286 1.00 80.50 76 SER A N 1
ATOM 630 C CA . SER A 1 76 ? -8.217 0.924 -13.720 1.00 80.50 76 SER A CA 1
ATOM 631 C C . SER A 1 76 ? -7.056 -0.004 -14.093 1.00 80.50 76 SER A C 1
ATOM 633 O O . SER A 1 76 ? -6.270 0.303 -14.994 1.00 80.50 76 SER A O 1
ATOM 635 N N . GLY A 1 77 ? -6.981 -1.163 -13.443 1.00 79.62 77 GLY A N 1
ATOM 636 C CA . GLY A 1 77 ? -5.962 -2.189 -13.686 1.00 79.62 77 GLY A CA 1
ATOM 637 C C . GLY A 1 77 ? -4.647 -1.987 -12.923 1.00 79.62 77 GLY A C 1
ATOM 638 O O . GLY A 1 77 ? -3.718 -2.775 -13.109 1.00 79.62 77 GLY A O 1
ATOM 639 N N . MET A 1 78 ? -4.543 -0.958 -12.077 1.00 80.94 78 MET A N 1
ATOM 640 C CA . MET A 1 78 ? -3.367 -0.685 -11.237 1.00 80.94 78 MET A CA 1
ATOM 641 C C . MET A 1 78 ? -3.601 -0.983 -9.753 1.00 80.94 78 MET A C 1
ATOM 643 O O . MET A 1 78 ? -2.665 -0.877 -8.962 1.00 80.94 78 MET A O 1
ATOM 647 N N . GLU A 1 79 ? -4.803 -1.403 -9.367 1.00 88.31 79 GLU A N 1
ATOM 648 C CA . GLU A 1 79 ? -5.226 -1.616 -7.982 1.00 88.31 79 GLU A CA 1
ATOM 649 C C . GLU A 1 79 ? -4.305 -2.610 -7.272 1.00 88.31 79 GLU A C 1
ATOM 651 O O . GLU A 1 79 ? -3.700 -2.283 -6.257 1.00 88.31 79 GLU A O 1
ATOM 656 N N . ASN A 1 80 ? -4.110 -3.795 -7.857 1.00 88.56 80 ASN A N 1
ATOM 657 C CA . ASN A 1 80 ? -3.275 -4.844 -7.264 1.00 88.56 80 ASN A CA 1
ATOM 658 C C . ASN A 1 80 ? -1.800 -4.440 -7.162 1.00 88.56 80 ASN A C 1
ATOM 660 O O . ASN A 1 80 ? -1.136 -4.765 -6.178 1.00 88.56 80 ASN A O 1
ATOM 664 N N . PHE A 1 81 ? -1.288 -3.740 -8.178 1.00 88.06 81 PHE A N 1
ATOM 665 C CA . PHE A 1 81 ? 0.084 -3.239 -8.178 1.00 88.06 81 PHE A CA 1
ATOM 666 C C . PHE A 1 81 ? 0.274 -2.208 -7.064 1.00 88.06 81 PHE A C 1
ATOM 668 O O . PHE A 1 81 ? 1.227 -2.283 -6.292 1.00 88.06 81 PHE A O 1
ATOM 675 N N . ALA A 1 82 ? -0.658 -1.269 -6.955 1.00 91.38 82 ALA A N 1
ATOM 676 C CA . ALA A 1 82 ? -0.636 -0.224 -5.954 1.00 91.38 82 ALA A CA 1
ATOM 677 C C . ALA A 1 82 ? -0.820 -0.766 -4.525 1.00 91.38 82 ALA A C 1
ATOM 679 O O . ALA A 1 82 ? -0.116 -0.318 -3.619 1.00 91.38 82 ALA A O 1
ATOM 680 N N . ASP A 1 83 ? -1.694 -1.758 -4.332 1.00 93.81 83 ASP A N 1
ATOM 681 C CA . ASP A 1 83 ? -1.870 -2.470 -3.060 1.00 93.81 83 ASP A CA 1
ATOM 682 C C . ASP A 1 83 ? -0.537 -3.118 -2.621 1.00 93.81 83 ASP A C 1
ATOM 684 O O . ASP A 1 83 ? -0.103 -2.954 -1.480 1.00 93.81 83 ASP A O 1
ATOM 688 N N . GLU A 1 84 ? 0.196 -3.761 -3.540 1.00 93.38 84 GLU A N 1
ATOM 689 C CA . GLU A 1 84 ? 1.524 -4.327 -3.244 1.00 93.38 84 GLU A CA 1
ATOM 690 C C . GLU A 1 84 ? 2.573 -3.269 -2.907 1.00 93.38 84 GLU A C 1
ATOM 692 O O . GLU A 1 84 ? 3.360 -3.457 -1.978 1.00 93.38 84 GLU A O 1
ATOM 697 N N . MET A 1 85 ? 2.580 -2.143 -3.624 1.00 93.88 85 MET A N 1
ATOM 698 C CA . MET A 1 85 ? 3.497 -1.043 -3.321 1.00 93.88 85 MET A CA 1
ATOM 699 C C . MET A 1 85 ? 3.262 -0.495 -1.906 1.00 93.88 85 MET A C 1
ATOM 701 O O . MET A 1 85 ? 4.222 -0.246 -1.174 1.00 93.88 85 MET A O 1
ATOM 705 N N . GLN A 1 86 ? 1.998 -0.360 -1.491 1.00 94.81 86 GLN A N 1
ATOM 706 C CA . GLN A 1 86 ? 1.651 0.068 -0.133 1.00 94.81 86 GLN A CA 1
ATOM 707 C C . GLN A 1 86 ? 2.089 -0.954 0.918 1.00 94.81 86 GLN A C 1
ATOM 709 O O . GLN A 1 86 ? 2.644 -0.560 1.945 1.00 94.81 86 GLN A O 1
ATOM 714 N N . ILE A 1 87 ? 1.913 -2.254 0.658 1.00 94.25 87 ILE A N 1
ATOM 715 C CA . ILE A 1 87 ? 2.401 -3.321 1.544 1.00 94.25 87 ILE A CA 1
ATOM 716 C C . ILE A 1 87 ? 3.925 -3.232 1.710 1.00 94.25 87 ILE A C 1
ATOM 718 O O . ILE A 1 87 ? 4.412 -3.210 2.843 1.00 94.25 87 ILE A O 1
ATOM 722 N N . PHE A 1 88 ? 4.692 -3.112 0.620 1.00 94.56 88 PHE A N 1
ATOM 723 C CA . PHE A 1 88 ? 6.152 -2.973 0.711 1.00 94.56 88 PHE A CA 1
ATOM 724 C C . PHE A 1 88 ? 6.569 -1.742 1.516 1.00 94.56 88 PHE A C 1
ATOM 726 O O . PHE A 1 88 ? 7.485 -1.826 2.338 1.00 94.56 88 PHE A O 1
ATOM 733 N N . MET A 1 89 ? 5.866 -0.626 1.334 1.00 93.44 89 MET A N 1
ATOM 734 C CA . MET A 1 89 ? 6.092 0.602 2.089 1.00 93.44 89 MET A CA 1
ATOM 735 C C . MET A 1 89 ? 5.871 0.386 3.593 1.00 93.44 89 MET A C 1
ATOM 737 O O . MET A 1 89 ? 6.781 0.611 4.393 1.00 93.44 89 MET A O 1
ATOM 741 N N . ILE A 1 90 ? 4.719 -0.162 3.983 1.00 94.06 90 ILE A N 1
ATOM 742 C CA . ILE A 1 90 ? 4.331 -0.462 5.376 1.00 94.06 90 ILE A CA 1
ATOM 743 C C . ILE A 1 90 ? 5.314 -1.408 6.073 1.00 94.06 90 ILE A C 1
ATOM 745 O O . ILE A 1 90 ? 5.614 -1.241 7.264 1.00 94.06 90 ILE A O 1
ATOM 749 N N . LEU A 1 91 ? 5.816 -2.402 5.343 1.00 92.50 91 LEU A N 1
ATOM 750 C CA . LEU A 1 91 ? 6.791 -3.360 5.858 1.00 92.50 91 LEU A CA 1
ATOM 751 C C . LEU A 1 91 ? 8.195 -2.755 5.990 1.00 92.50 91 LEU A C 1
ATOM 753 O O . LEU A 1 91 ? 9.001 -3.268 6.763 1.00 92.50 91 LEU A O 1
ATOM 757 N N . SER A 1 92 ? 8.492 -1.658 5.287 1.00 90.75 92 SER A N 1
ATOM 758 C CA . SER A 1 92 ? 9.838 -1.083 5.242 1.00 90.75 92 SER A CA 1
ATOM 759 C C . SER A 1 92 ? 10.198 -0.185 6.431 1.00 90.75 92 SER A C 1
ATOM 761 O O . SER A 1 92 ? 11.368 -0.152 6.817 1.00 90.75 92 SER A O 1
ATOM 763 N N . SER A 1 93 ? 9.243 0.540 7.033 1.00 90.94 93 SER A N 1
ATOM 764 C CA . SER A 1 93 ? 9.545 1.460 8.142 1.00 90.94 93 SER A CA 1
ATOM 765 C C . SER A 1 93 ? 8.335 1.787 9.032 1.00 90.94 93 SER A C 1
ATOM 767 O O . SER A 1 93 ? 7.175 1.576 8.677 1.00 90.94 93 SER A O 1
ATOM 769 N N . ALA A 1 94 ? 8.598 2.307 10.238 1.00 90.94 94 ALA A N 1
ATOM 770 C CA . ALA A 1 94 ? 7.545 2.812 11.124 1.00 90.94 94 ALA A CA 1
ATOM 771 C C . ALA A 1 94 ? 6.910 4.113 10.613 1.00 90.94 94 ALA A C 1
ATOM 773 O O . ALA A 1 94 ? 5.704 4.295 10.782 1.00 90.94 94 ALA A O 1
ATOM 774 N N . SER A 1 95 ? 7.698 4.980 9.976 1.00 91.69 95 SER A N 1
ATOM 775 C CA . SER A 1 95 ? 7.218 6.222 9.366 1.00 91.69 95 SER A CA 1
ATOM 776 C C . SER A 1 95 ? 6.237 5.927 8.234 1.00 91.69 95 SER A C 1
ATOM 778 O O . SER A 1 95 ? 5.116 6.428 8.251 1.00 91.69 95 SER A O 1
ATOM 780 N N . SER A 1 96 ? 6.574 4.982 7.357 1.00 91.31 96 SER A N 1
ATOM 781 C CA . SER A 1 96 ? 5.703 4.509 6.281 1.00 91.31 96 SER A CA 1
ATOM 782 C C . SER A 1 96 ? 4.352 3.987 6.776 1.00 91.31 96 SER A C 1
ATOM 784 O O . SER A 1 96 ? 3.321 4.250 6.161 1.00 91.31 96 SER A O 1
ATOM 786 N N . ARG A 1 97 ? 4.315 3.304 7.930 1.00 93.75 97 ARG A N 1
ATOM 787 C CA . ARG A 1 97 ? 3.054 2.879 8.570 1.00 93.75 97 ARG A CA 1
ATOM 788 C C . ARG A 1 97 ? 2.167 4.051 8.978 1.00 93.75 97 ARG A C 1
ATOM 790 O O . ARG A 1 97 ? 0.944 3.948 8.889 1.00 93.75 97 ARG A O 1
ATOM 797 N N . LYS A 1 98 ? 2.768 5.137 9.469 1.00 93.56 98 LYS A N 1
ATOM 798 C CA . LYS A 1 98 ? 2.049 6.355 9.856 1.00 93.56 98 LYS A CA 1
ATOM 799 C C . LYS A 1 98 ? 1.512 7.073 8.617 1.00 93.56 98 LYS A C 1
ATOM 801 O O . LYS A 1 98 ? 0.329 7.388 8.578 1.00 93.56 98 LYS A O 1
ATOM 806 N N . LEU A 1 99 ? 2.348 7.227 7.595 1.00 93.44 99 LEU A N 1
ATOM 807 C CA . LEU A 1 99 ? 1.983 7.876 6.335 1.00 93.44 99 LEU A CA 1
ATOM 808 C C . LEU A 1 99 ? 0.873 7.129 5.591 1.00 93.44 99 LEU A C 1
ATOM 810 O O . LEU A 1 99 ? -0.056 7.756 5.089 1.00 93.44 99 LEU A O 1
ATOM 814 N N . ALA A 1 100 ? 0.908 5.793 5.583 1.00 93.00 100 ALA A N 1
ATOM 815 C CA . ALA A 1 100 ? -0.180 4.986 5.034 1.00 93.00 100 ALA A CA 1
ATOM 816 C C . ALA A 1 100 ? -1.512 5.260 5.756 1.00 93.00 100 ALA A C 1
ATOM 818 O O . ALA A 1 100 ? -2.525 5.507 5.107 1.00 93.00 100 ALA A O 1
ATOM 819 N N . ASN A 1 101 ? -1.504 5.299 7.094 1.00 93.88 101 ASN A N 1
ATOM 820 C CA . ASN A 1 101 ? -2.701 5.613 7.878 1.00 93.88 101 ASN A CA 1
ATOM 821 C C . ASN A 1 101 ? -3.256 7.010 7.576 1.00 93.88 101 ASN A C 1
ATOM 823 O O . ASN A 1 101 ? -4.469 7.166 7.445 1.00 93.88 101 ASN A O 1
ATOM 827 N N . GLU A 1 102 ? -2.386 8.013 7.467 1.00 91.81 102 GLU A N 1
ATOM 828 C CA . GLU A 1 102 ? -2.773 9.385 7.124 1.00 91.81 102 GLU A CA 1
ATOM 829 C C . GLU A 1 102 ? -3.378 9.457 5.717 1.00 91.81 102 GLU A C 1
ATOM 831 O O . GLU A 1 102 ? -4.435 10.061 5.535 1.00 91.81 102 GLU A O 1
ATOM 836 N N . ALA A 1 103 ? -2.763 8.787 4.737 1.00 90.44 103 ALA A N 1
ATOM 837 C CA . ALA A 1 103 ? -3.257 8.733 3.364 1.00 90.44 103 ALA A CA 1
ATOM 838 C C . ALA A 1 103 ? -4.629 8.045 3.266 1.00 90.44 103 ALA A C 1
ATOM 840 O O . ALA A 1 103 ? -5.538 8.572 2.621 1.00 90.44 103 ALA A O 1
ATOM 841 N N . TRP A 1 104 ? -4.809 6.905 3.938 1.00 92.94 104 TRP A N 1
ATOM 842 C CA . TRP A 1 104 ? -6.090 6.199 3.993 1.00 92.94 104 TRP A CA 1
ATOM 843 C C . TRP A 1 104 ? -7.171 7.029 4.678 1.00 92.94 104 TRP A C 1
ATOM 845 O O . TRP A 1 104 ? -8.276 7.142 4.160 1.00 92.94 104 TRP A O 1
ATOM 855 N N . LEU A 1 105 ? -6.861 7.647 5.821 1.00 90.88 105 LEU A N 1
ATOM 856 C CA . LEU A 1 105 ? -7.823 8.465 6.560 1.00 90.88 105 LEU A CA 1
ATOM 857 C C . LEU A 1 105 ? -8.251 9.702 5.765 1.00 90.88 105 LEU A C 1
ATOM 859 O O . LEU A 1 105 ? -9.444 9.979 5.662 1.00 90.88 105 LEU A O 1
ATOM 863 N N . LYS A 1 106 ? -7.294 10.401 5.142 1.00 88.19 106 LYS A N 1
ATOM 864 C CA . LYS A 1 106 ? -7.565 11.548 4.262 1.00 88.19 106 LYS A CA 1
ATOM 865 C C . LYS A 1 106 ? -8.475 11.169 3.094 1.00 88.19 106 LYS A C 1
ATOM 867 O O . LYS A 1 106 ? -9.309 11.968 2.681 1.00 88.19 106 LYS A O 1
ATOM 872 N N . SER A 1 107 ? -8.316 9.952 2.590 1.00 87.00 107 SER A N 1
ATOM 873 C CA . SER A 1 107 ? -9.088 9.420 1.465 1.00 87.00 107 SER A CA 1
ATOM 874 C C . SER A 1 107 ? -10.356 8.688 1.910 1.00 87.00 107 SER A C 1
ATOM 876 O O . SER A 1 107 ? -11.031 8.082 1.085 1.00 87.00 107 SER A O 1
ATOM 878 N N . GLN A 1 108 ? -10.690 8.762 3.205 1.00 89.06 108 GLN A N 1
ATOM 879 C CA . GLN A 1 108 ? -11.879 8.160 3.810 1.00 89.06 108 GLN A CA 1
ATOM 880 C C . GLN A 1 108 ? -11.985 6.643 3.595 1.00 89.06 108 GLN A C 1
ATOM 882 O O . GLN A 1 108 ? -13.082 6.084 3.562 1.00 89.06 108 GLN A O 1
ATOM 887 N N . GLU A 1 109 ? -10.844 5.963 3.484 1.00 90.69 109 GLU A N 1
ATOM 888 C CA . GLU A 1 109 ? -10.802 4.517 3.302 1.00 90.69 109 GLU A CA 1
ATOM 889 C C . GLU A 1 109 ? -11.418 3.808 4.508 1.00 90.69 109 GLU A C 1
ATOM 891 O O . GLU A 1 109 ? -11.092 4.070 5.663 1.00 90.69 109 GLU A O 1
ATOM 896 N N . THR A 1 110 ? -12.346 2.891 4.258 1.00 91.69 110 THR A N 1
ATOM 897 C CA . THR A 1 110 ? -12.972 2.149 5.356 1.00 91.69 110 THR A CA 1
ATOM 898 C C . THR A 1 110 ? -12.012 1.083 5.883 1.00 91.69 110 THR A C 1
ATOM 900 O O . THR A 1 110 ? -11.193 0.556 5.122 1.00 91.69 110 THR A O 1
ATOM 903 N N . PRO A 1 111 ? -12.112 0.669 7.157 1.00 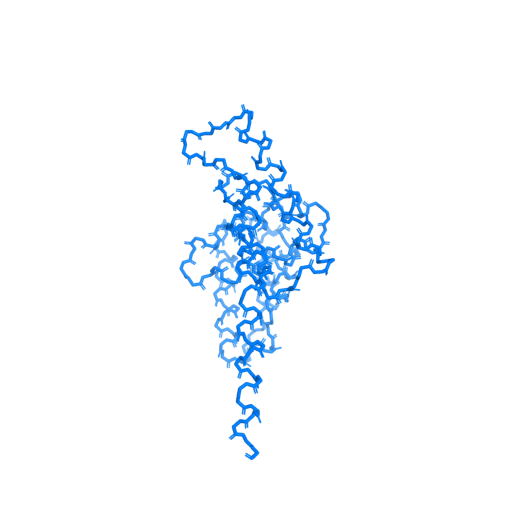93.81 111 PRO A N 1
ATOM 904 C CA . PRO A 1 111 ? -11.305 -0.443 7.642 1.00 93.81 111 PRO A CA 1
ATOM 905 C C . PRO A 1 111 ? -11.514 -1.746 6.858 1.00 93.81 111 PRO A C 1
ATOM 907 O O . PRO A 1 111 ? -10.576 -2.531 6.740 1.00 93.81 111 PRO A O 1
ATOM 910 N N . GLN A 1 112 ? -12.697 -1.979 6.281 1.00 92.19 112 GLN A N 1
ATOM 911 C CA . GLN A 1 112 ? -12.936 -3.101 5.368 1.00 92.19 112 GLN A CA 1
ATOM 912 C C . GLN A 1 112 ? -12.086 -2.995 4.100 1.00 92.19 112 GLN A C 1
ATOM 914 O O . GLN A 1 112 ? -11.547 -3.999 3.639 1.00 92.19 112 GLN A O 1
ATOM 919 N N . GLU A 1 113 ? -11.953 -1.795 3.545 1.00 92.50 113 GLU A N 1
ATOM 920 C CA . GLU A 1 113 ? -11.152 -1.589 2.344 1.00 92.50 113 GLU A CA 1
ATOM 921 C C . GLU A 1 113 ? -9.657 -1.689 2.651 1.00 92.50 113 GLU A C 1
ATOM 923 O O . GLU A 1 113 ? -8.930 -2.374 1.937 1.00 92.50 113 GLU A O 1
ATOM 928 N N . VAL A 1 114 ? -9.199 -1.152 3.785 1.00 94.62 114 VAL A N 1
ATOM 929 C CA . VAL A 1 114 ? -7.811 -1.346 4.238 1.00 94.62 114 VAL A CA 1
ATOM 930 C C . VAL A 1 114 ? -7.500 -2.823 4.503 1.00 94.62 114 VAL A C 1
ATOM 932 O O . VAL A 1 114 ? -6.405 -3.282 4.184 1.00 94.62 114 VAL A O 1
ATOM 935 N N . TYR A 1 115 ? -8.460 -3.608 5.001 1.00 92.12 115 TYR A N 1
ATOM 936 C CA . TYR A 1 115 ? -8.305 -5.065 5.115 1.00 92.12 115 TYR A CA 1
ATOM 937 C C . TYR A 1 115 ? -8.020 -5.719 3.750 1.00 92.12 115 TYR A C 1
ATOM 939 O O . TYR A 1 115 ? -7.188 -6.626 3.659 1.00 92.12 115 TYR A O 1
ATOM 947 N N . ARG A 1 116 ? -8.682 -5.241 2.685 1.00 91.94 116 ARG A N 1
ATOM 948 C CA . ARG A 1 116 ? -8.482 -5.703 1.304 1.00 91.94 116 ARG A CA 1
ATOM 949 C C . ARG A 1 116 ? -7.129 -5.264 0.742 1.00 91.94 116 ARG A C 1
ATOM 951 O O . ARG A 1 116 ? -6.429 -6.106 0.190 1.00 91.94 116 ARG A O 1
ATOM 958 N N . ILE A 1 117 ? -6.754 -3.993 0.917 1.00 93.75 117 ILE A N 1
ATOM 959 C CA . ILE A 1 117 ? -5.456 -3.435 0.479 1.00 93.75 117 ILE A CA 1
ATOM 960 C C . ILE A 1 117 ? -4.303 -4.255 1.046 1.00 93.75 117 ILE A C 1
ATOM 962 O O . ILE A 1 117 ? -3.367 -4.606 0.338 1.00 93.75 117 ILE A O 1
ATOM 966 N N . LEU A 1 118 ? -4.394 -4.588 2.334 1.00 93.06 118 LEU A N 1
ATOM 967 C CA . LEU A 1 118 ? -3.374 -5.341 3.056 1.00 93.06 118 LEU A CA 1
ATOM 968 C C . LEU A 1 118 ? -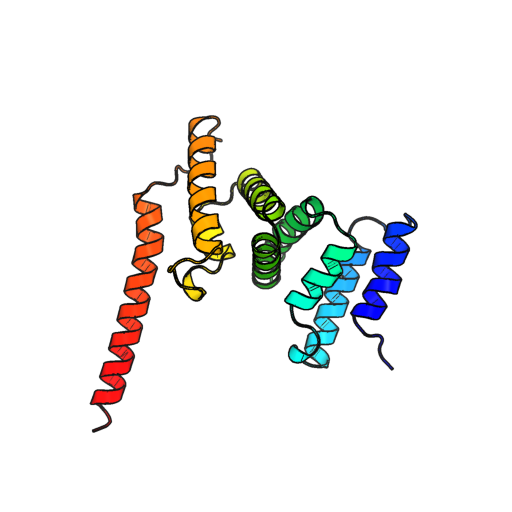3.395 -6.843 2.758 1.00 93.06 118 LEU A C 1
ATOM 970 O O . LEU A 1 118 ? -2.626 -7.580 3.370 1.00 93.06 118 LEU A O 1
ATOM 974 N N . LYS A 1 119 ? -4.275 -7.294 1.853 1.00 90.69 119 LYS A N 1
ATOM 975 C CA . LYS A 1 119 ? -4.420 -8.692 1.427 1.00 90.69 119 LYS A CA 1
ATOM 976 C C . LYS A 1 119 ? -4.470 -9.663 2.614 1.00 90.69 119 LYS A C 1
ATOM 978 O O . LYS A 1 119 ? -3.949 -10.772 2.557 1.00 90.69 119 LYS A O 1
ATOM 983 N N . LEU A 1 120 ? -5.142 -9.266 3.701 1.00 88.69 120 LEU A N 1
ATOM 984 C CA . LEU A 1 120 ? -5.149 -10.022 4.964 1.00 88.69 120 LEU A CA 1
ATOM 985 C C . LEU A 1 120 ? -5.881 -11.366 4.887 1.00 88.69 120 LEU A C 1
ATOM 987 O O . LEU A 1 120 ? -5.759 -12.179 5.800 1.00 88.69 120 LEU A O 1
ATOM 991 N N . ARG A 1 121 ? -6.610 -11.602 3.793 1.00 82.19 121 ARG A N 1
ATOM 992 C CA . ARG A 1 121 ? -7.129 -12.924 3.440 1.00 82.19 121 ARG A CA 1
ATOM 993 C C . ARG A 1 121 ? -6.014 -13.903 3.053 1.00 82.19 121 ARG A C 1
ATOM 995 O O . ARG A 1 121 ? -6.087 -15.084 3.363 1.00 82.19 121 ARG A O 1
ATOM 1002 N N . ASP A 1 122 ? -4.985 -13.420 2.368 1.00 78.06 122 ASP A N 1
ATOM 1003 C CA . ASP A 1 122 ? -3.954 -14.274 1.776 1.00 78.06 122 ASP A CA 1
ATOM 1004 C C . ASP A 1 122 ? -2.751 -14.459 2.721 1.00 78.06 122 ASP A C 1
ATOM 1006 O O . ASP A 1 122 ? -2.093 -15.495 2.696 1.00 78.06 122 ASP A O 1
ATOM 1010 N N . GLU A 1 123 ? -2.487 -13.475 3.588 1.00 68.44 123 GLU A N 1
ATOM 1011 C CA . GLU A 1 123 ? -1.314 -13.425 4.481 1.00 68.44 123 GLU A CA 1
ATOM 1012 C C . GLU A 1 123 ? -1.460 -14.241 5.785 1.00 68.44 123 GLU A C 1
ATOM 1014 O O . GLU A 1 123 ? -0.467 -14.518 6.457 1.00 68.44 123 GLU A O 1
ATOM 1019 N N . GLY A 1 124 ? -2.679 -14.653 6.153 1.00 63.69 124 GLY A N 1
ATOM 1020 C CA . GLY A 1 124 ? -2.958 -15.268 7.455 1.00 63.69 124 GLY A CA 1
ATOM 1021 C C . GLY A 1 124 ? -2.925 -14.260 8.619 1.00 63.69 124 GLY A C 1
ATOM 1022 O O . GLY A 1 124 ? -2.290 -13.209 8.568 1.00 63.69 124 GLY A O 1
ATOM 1023 N N . LEU A 1 125 ? -3.665 -14.553 9.695 1.00 68.25 125 LEU A N 1
ATOM 1024 C CA . LEU A 1 125 ? -3.894 -13.601 10.797 1.00 68.25 125 LEU A CA 1
ATOM 1025 C C . LEU A 1 125 ? -2.859 -13.690 11.935 1.00 68.25 125 LEU A C 1
ATOM 1027 O O . LEU A 1 125 ? -2.842 -12.830 12.817 1.00 68.25 125 LEU A O 1
ATOM 1031 N N . ASP A 1 126 ? -2.001 -14.709 11.933 1.00 63.66 126 ASP A N 1
ATOM 1032 C CA . ASP A 1 126 ? -1.111 -14.998 13.057 1.00 63.66 126 ASP A CA 1
ATOM 1033 C C . ASP A 1 126 ? 0.142 -14.106 13.001 1.00 63.66 126 ASP A C 1
ATOM 1035 O O . ASP A 1 126 ? 0.997 -14.253 12.133 1.00 63.66 126 ASP A O 1
ATOM 1039 N N . SER A 1 127 ? 0.248 -13.149 13.930 1.00 63.62 127 SER A N 1
ATOM 1040 C CA . SER A 1 127 ? 1.402 -12.245 14.111 1.00 63.62 127 SER A CA 1
ATOM 1041 C C . SER A 1 127 ? 1.855 -11.447 12.873 1.00 63.62 127 SER A C 1
ATOM 1043 O O . SER A 1 127 ? 2.968 -10.914 12.865 1.00 63.62 127 SER A O 1
ATOM 1045 N N . SER A 1 128 ? 1.006 -11.294 11.849 1.00 83.12 128 SER A N 1
ATOM 1046 C CA . SER A 1 128 ? 1.344 -10.492 10.668 1.00 83.12 128 SER A CA 1
ATOM 1047 C C . SER A 1 128 ? 1.500 -9.004 11.041 1.00 83.12 128 SER A C 1
ATOM 1049 O O . SER A 1 128 ? 0.580 -8.406 11.617 1.00 83.12 128 SER A O 1
ATOM 1051 N N . PRO A 1 129 ? 2.623 -8.348 10.680 1.00 90.00 129 PRO A N 1
ATOM 1052 C CA . PRO A 1 129 ? 2.769 -6.899 10.806 1.00 90.00 129 PRO A CA 1
ATOM 1053 C C . PRO A 1 129 ? 1.652 -6.122 10.096 1.00 90.00 129 PRO A C 1
ATOM 1055 O O . PRO A 1 129 ? 1.288 -5.034 10.545 1.00 90.00 129 PRO A O 1
ATOM 1058 N N . LEU A 1 130 ? 1.082 -6.688 9.025 1.00 92.56 130 LEU A N 1
ATOM 1059 C CA . LEU A 1 130 ? -0.035 -6.103 8.286 1.00 92.56 130 LEU A CA 1
ATOM 1060 C C . LEU A 1 130 ? -1.343 -6.206 9.079 1.00 92.56 130 LEU A C 1
ATOM 1062 O O . LEU A 1 130 ? -2.117 -5.252 9.119 1.00 92.56 130 LEU A O 1
ATOM 1066 N N . PHE A 1 131 ? -1.568 -7.313 9.790 1.00 91.12 131 PHE A N 1
ATOM 1067 C CA . PHE A 1 131 ? -2.728 -7.440 10.674 1.00 91.12 131 PHE A CA 1
ATOM 1068 C C . PHE A 1 131 ? -2.670 -6.422 11.823 1.00 91.12 131 PHE A C 1
ATOM 1070 O O . PHE A 1 131 ? -3.645 -5.720 12.098 1.00 91.12 131 PHE A O 1
ATOM 1077 N N . LEU A 1 132 ? -1.499 -6.259 12.446 1.00 91.50 132 LEU A N 1
ATOM 1078 C CA . LEU A 1 132 ? -1.290 -5.223 13.464 1.00 91.50 132 LEU A CA 1
ATOM 1079 C C . LEU A 1 132 ? -1.471 -3.809 12.895 1.00 91.50 132 LEU A C 1
ATOM 1081 O O . LEU A 1 132 ? -2.002 -2.933 13.583 1.00 91.50 132 LEU A O 1
ATOM 1085 N N . GLN A 1 133 ? -1.049 -3.576 11.650 1.00 94.50 133 GLN A N 1
ATOM 1086 C CA . GLN A 1 133 ? -1.281 -2.312 10.957 1.00 94.50 133 GLN A CA 1
ATOM 1087 C C . GLN A 1 133 ? -2.779 -2.034 10.785 1.00 94.50 133 GLN A C 1
ATOM 1089 O O . GLN A 1 133 ? -3.230 -0.930 11.085 1.00 94.50 133 GLN A O 1
ATOM 1094 N N . TRP A 1 134 ? -3.557 -3.034 10.377 1.00 95.06 134 TRP A N 1
ATOM 1095 C CA . TRP A 1 134 ? -5.005 -2.910 10.231 1.00 95.06 134 TRP A CA 1
ATOM 1096 C C . TRP A 1 134 ? -5.710 -2.582 11.552 1.00 95.06 134 TRP A C 1
ATOM 1098 O O . TRP A 1 134 ? -6.527 -1.662 11.601 1.00 95.06 134 TRP A O 1
ATOM 1108 N N . LEU A 1 135 ? -5.341 -3.245 12.654 1.00 92.31 135 LEU A N 1
ATOM 1109 C CA . LEU A 1 135 ? -5.885 -2.933 13.984 1.00 92.31 135 LEU A CA 1
ATOM 1110 C C . LEU A 1 135 ? -5.571 -1.495 14.421 1.00 92.31 135 LEU A C 1
ATOM 1112 O O . LEU A 1 135 ? -6.425 -0.805 14.984 1.00 92.31 135 LEU A O 1
ATOM 1116 N N . ARG A 1 136 ? -4.353 -1.015 14.141 1.00 93.69 136 ARG A N 1
ATOM 1117 C CA . ARG A 1 136 ? -3.974 0.385 14.394 1.00 93.69 136 ARG A CA 1
ATOM 1118 C C . ARG A 1 136 ? -4.820 1.345 13.569 1.00 93.69 136 ARG A C 1
ATOM 1120 O O . ARG A 1 136 ? -5.243 2.370 14.101 1.00 93.69 136 ARG A O 1
ATOM 1127 N N . TYR A 1 137 ? -5.090 1.000 12.313 1.00 95.56 137 TYR A N 1
ATOM 1128 C CA . TYR A 1 137 ? -5.937 1.811 11.453 1.00 95.56 137 TYR A CA 1
ATOM 1129 C C . TYR A 1 137 ? -7.383 1.870 11.955 1.00 95.56 137 TYR A C 1
ATOM 1131 O O . TYR A 1 137 ? -7.924 2.964 12.062 1.00 95.56 137 TYR A O 1
ATOM 1139 N N . ILE A 1 138 ? -7.979 0.745 12.372 1.00 93.81 138 ILE A N 1
ATOM 1140 C CA . ILE A 1 138 ? -9.321 0.729 12.989 1.00 93.81 138 ILE A CA 1
ATOM 1141 C C . ILE A 1 138 ? -9.387 1.696 14.172 1.00 93.81 138 ILE A C 1
ATOM 1143 O O . ILE A 1 138 ? -10.319 2.493 14.272 1.00 93.81 138 ILE A O 1
ATOM 1147 N N . LYS A 1 139 ? -8.391 1.641 15.065 1.00 92.06 139 LYS A N 1
ATOM 1148 C CA . LYS A 1 139 ? -8.332 2.528 16.233 1.00 92.06 139 LYS A CA 1
ATOM 1149 C C . LYS A 1 139 ? -8.287 4.001 15.819 1.00 92.06 139 LYS A C 1
ATOM 1151 O O . LYS A 1 139 ? -8.998 4.814 16.401 1.00 92.06 139 LYS A O 1
ATOM 1156 N N . LEU A 1 140 ? -7.466 4.335 14.822 1.00 91.81 140 LEU A N 1
ATOM 1157 C CA . LEU A 1 140 ? -7.354 5.697 14.301 1.00 91.81 140 LEU A CA 1
ATOM 1158 C C . LEU A 1 140 ? -8.661 6.166 13.646 1.00 91.81 140 LEU A C 1
ATOM 1160 O O . LEU A 1 140 ? -9.118 7.271 13.920 1.00 91.81 140 LEU A O 1
ATOM 1164 N N . TYR A 1 141 ? -9.269 5.317 12.819 1.00 90.62 141 TYR A N 1
ATOM 1165 C CA . TYR A 1 141 ? -10.512 5.602 12.107 1.00 90.62 141 TYR A CA 1
ATOM 1166 C C . TYR A 1 141 ? -11.662 5.892 13.076 1.00 90.62 141 TYR A C 1
ATOM 1168 O O . TYR A 1 141 ? -12.359 6.890 12.917 1.00 90.62 141 TYR A O 1
ATOM 1176 N N . LYS A 1 142 ? -11.815 5.074 14.127 1.00 87.50 142 LYS A N 1
ATOM 1177 C CA . LYS A 1 142 ? -12.816 5.292 15.183 1.00 87.50 142 LYS A CA 1
ATOM 1178 C C . LYS A 1 142 ? -12.605 6.617 15.916 1.00 87.50 142 LYS A C 1
ATOM 1180 O O . LYS A 1 142 ? -13.545 7.388 16.047 1.00 87.50 142 LYS A O 1
ATOM 1185 N N . ALA A 1 143 ? -11.370 6.915 16.321 1.00 87.62 143 ALA A N 1
ATOM 1186 C CA . ALA A 1 143 ? -11.061 8.168 17.010 1.00 87.62 143 ALA A CA 1
ATOM 1187 C C . ALA A 1 143 ? -11.345 9.404 16.135 1.00 87.62 143 ALA A C 1
ATOM 1189 O O . ALA A 1 143 ? -11.817 10.423 16.634 1.00 87.62 143 ALA A O 1
ATOM 1190 N N . HIS A 1 144 ? -11.080 9.320 14.828 1.00 82.50 144 HIS A N 1
ATOM 1191 C CA . HIS A 1 144 ? -11.411 10.392 13.889 1.00 82.50 144 HIS A CA 1
ATOM 1192 C C . HIS A 1 144 ? -12.926 10.525 13.684 1.00 82.50 144 HIS A C 1
ATOM 1194 O O . HIS A 1 144 ? -13.447 11.635 13.658 1.00 82.50 144 HIS A O 1
ATOM 1200 N N . ALA A 1 145 ? -13.639 9.403 13.575 1.00 77.19 145 ALA A N 1
ATOM 1201 C CA . ALA A 1 145 ? -15.094 9.369 13.464 1.00 77.19 145 ALA A CA 1
ATOM 1202 C C . ALA A 1 145 ? -15.793 9.963 14.701 1.00 77.19 145 ALA A C 1
ATOM 1204 O O . ALA A 1 145 ? -16.806 10.631 14.565 1.00 77.19 145 ALA A O 1
ATOM 1205 N N . GLU A 1 146 ? -15.254 9.766 15.903 1.00 76.19 146 GLU A N 1
ATOM 1206 C CA . GLU A 1 146 ? -15.811 10.348 17.133 1.00 76.19 146 GLU A CA 1
ATOM 1207 C C . GLU A 1 146 ? -15.591 11.863 17.235 1.00 76.19 146 GLU A C 1
ATOM 1209 O O . GLU A 1 146 ? -16.413 12.567 17.820 1.00 76.19 146 GLU A O 1
ATOM 1214 N N . LYS A 1 147 ? -14.482 12.368 16.683 1.00 78.44 147 LYS A N 1
ATOM 1215 C CA . LYS A 1 147 ? -14.083 13.773 16.811 1.00 78.44 147 LYS A CA 1
ATOM 1216 C C . LYS A 1 147 ? -14.652 14.664 15.705 1.00 78.44 147 LYS A C 1
ATOM 1218 O O . LYS A 1 147 ? -15.132 15.750 15.999 1.00 78.44 147 LYS A O 1
ATOM 1223 N N . ASP A 1 148 ? -14.585 14.199 14.461 1.00 71.12 148 ASP A N 1
ATOM 1224 C CA . ASP A 1 148 ? -14.841 14.987 13.254 1.00 71.12 148 ASP A CA 1
ATOM 1225 C C . ASP A 1 148 ? -15.530 14.106 12.194 1.00 71.12 148 ASP A C 1
ATOM 1227 O O . ASP A 1 148 ? -14.990 13.916 11.105 1.00 71.12 148 ASP A O 1
ATOM 1231 N N . LEU A 1 149 ? -16.690 13.501 12.508 1.00 62.84 149 LEU A N 1
ATOM 1232 C CA . LEU A 1 149 ? -17.415 12.648 11.554 1.00 62.84 149 LEU A CA 1
ATOM 1233 C C . LEU A 1 149 ? -17.867 13.486 10.349 1.00 62.84 149 LEU A C 1
ATOM 1235 O O . LEU A 1 149 ? -18.786 14.301 10.487 1.00 62.84 149 LEU A O 1
ATOM 1239 N N . PRO A 1 150 ? -17.296 13.295 9.147 1.00 63.81 150 PRO A N 1
ATOM 1240 C CA . PRO A 1 150 ? -17.907 13.885 7.978 1.00 63.81 150 PRO A CA 1
ATOM 1241 C C . PRO A 1 150 ? -19.240 13.147 7.716 1.00 63.81 150 PRO A C 1
ATOM 1243 O O . PRO A 1 150 ? -19.309 11.934 7.925 1.00 63.81 150 PRO A O 1
ATOM 1246 N N . PRO A 1 151 ? -20.314 13.836 7.279 1.00 64.88 151 PRO A N 1
ATOM 1247 C CA . PRO A 1 151 ? -21.681 13.283 7.234 1.00 64.88 151 PRO A CA 1
ATOM 1248 C C . PRO A 1 151 ? -21.832 11.986 6.425 1.00 64.88 151 PRO A C 1
ATOM 1250 O O . PRO A 1 151 ? -22.802 11.249 6.575 1.00 64.88 151 PRO A O 1
ATOM 1253 N N . ASN A 1 152 ? -20.882 11.733 5.529 1.00 65.00 152 ASN A N 1
ATOM 1254 C CA . ASN A 1 152 ? -20.821 10.604 4.616 1.00 65.00 152 ASN A CA 1
ATOM 1255 C C . ASN A 1 152 ? -20.019 9.404 5.158 1.00 65.00 152 ASN A C 1
ATOM 1257 O O . ASN A 1 152 ? -19.968 8.371 4.489 1.00 65.00 152 ASN A O 1
ATOM 1261 N N . LEU A 1 153 ? -19.395 9.509 6.335 1.00 64.81 153 LEU A N 1
ATOM 1262 C CA .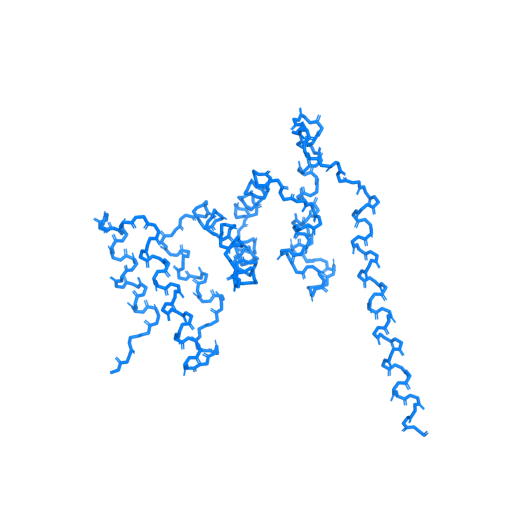 LEU A 1 153 ? -18.549 8.457 6.894 1.00 64.81 153 LEU A CA 1
ATOM 1263 C C . LEU A 1 153 ? -19.340 7.561 7.851 1.00 64.81 153 LEU A C 1
ATOM 1265 O O . LEU A 1 153 ? -19.915 8.021 8.835 1.00 64.81 153 LEU A O 1
ATOM 1269 N N . GLN A 1 154 ? -19.364 6.262 7.564 1.00 70.56 154 GLN A N 1
ATOM 1270 C CA . GLN A 1 154 ? -20.062 5.282 8.392 1.00 70.56 154 GLN A CA 1
ATOM 1271 C C . GLN A 1 154 ? -19.173 4.838 9.566 1.00 70.56 154 GLN A C 1
ATOM 1273 O O . GLN A 1 154 ? -18.019 4.464 9.338 1.00 70.56 154 GLN A O 1
ATOM 1278 N N . PRO A 1 155 ? -19.683 4.814 10.812 1.00 74.19 155 PRO A N 1
ATOM 1279 C CA . PRO A 1 155 ? -18.956 4.242 11.939 1.00 74.19 155 PRO A CA 1
ATOM 1280 C C . PRO A 1 155 ? -18.595 2.778 11.670 1.00 74.19 155 PRO A C 1
ATOM 1282 O O . PRO A 1 155 ? -19.450 1.984 11.276 1.00 74.19 155 PRO A O 1
ATOM 1285 N N . PHE A 1 156 ? -17.337 2.408 11.914 1.00 80.50 156 PHE A N 1
ATOM 1286 C CA . PHE A 1 156 ? -16.892 1.020 11.813 1.00 80.50 156 PHE A CA 1
ATOM 1287 C C . PHE A 1 156 ? -16.992 0.330 13.177 1.00 80.50 156 PHE A C 1
ATOM 1289 O O . PHE A 1 156 ? -16.243 0.655 14.102 1.00 80.50 156 PHE A O 1
ATOM 1296 N N . SER A 1 157 ? -17.925 -0.611 13.320 1.00 81.38 157 SER A N 1
ATOM 1297 C CA . SER A 1 157 ? -18.186 -1.307 14.584 1.00 81.38 157 SER A CA 1
ATOM 1298 C C . SER A 1 157 ? -17.254 -2.499 14.809 1.00 81.38 157 SER A C 1
ATOM 1300 O O . SER A 1 157 ? -16.711 -3.088 13.873 1.00 81.38 157 SER A O 1
ATOM 1302 N N . ASP A 1 158 ? -17.115 -2.917 16.070 1.00 81.06 158 ASP A N 1
ATOM 1303 C CA . ASP A 1 158 ? -16.398 -4.156 16.400 1.00 81.06 158 ASP A CA 1
ATOM 1304 C C . ASP A 1 158 ? -17.051 -5.385 15.763 1.00 81.06 158 ASP A C 1
ATOM 1306 O O . ASP A 1 158 ? -16.353 -6.314 15.367 1.00 81.06 158 ASP A O 1
ATOM 1310 N N . LEU A 1 159 ? -18.375 -5.372 15.577 1.00 82.31 159 LEU A N 1
ATOM 1311 C CA . LEU A 1 159 ? -19.077 -6.434 14.862 1.00 82.31 159 LEU A CA 1
ATOM 1312 C C . LEU A 1 159 ? -18.622 -6.518 13.400 1.00 82.31 159 LEU A C 1
ATOM 1314 O O . LEU A 1 159 ? -18.338 -7.611 12.923 1.00 82.31 159 LEU A O 1
ATOM 1318 N N . GLN A 1 160 ? -18.474 -5.387 12.705 1.00 85.44 160 GLN A N 1
ATOM 1319 C CA . GLN A 1 160 ? -17.967 -5.376 11.327 1.0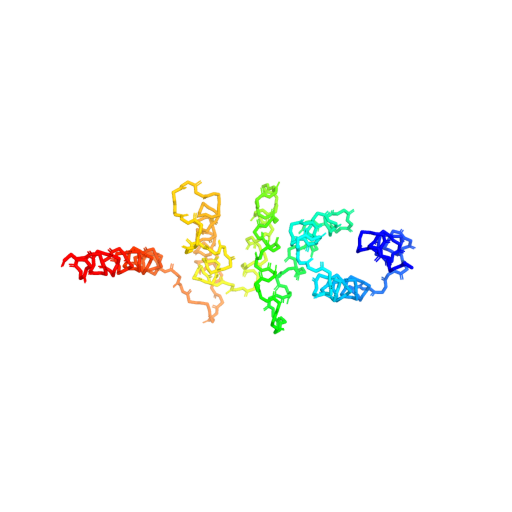0 85.44 160 GLN A CA 1
ATOM 1320 C C . GLN A 1 160 ? -16.506 -5.847 11.251 1.00 85.44 160 GLN A C 1
ATOM 1322 O O . GLN A 1 160 ? -16.144 -6.581 10.329 1.00 85.44 160 GLN A O 1
ATOM 1327 N N . ALA A 1 161 ? -15.678 -5.496 12.241 1.00 84.62 161 ALA A N 1
ATOM 1328 C CA . ALA A 1 161 ? -14.320 -6.029 12.358 1.00 84.62 161 ALA A CA 1
ATOM 1329 C C . ALA A 1 161 ? -14.330 -7.557 12.513 1.00 84.62 161 ALA A C 1
ATOM 1331 O O . ALA A 1 161 ? -13.616 -8.264 11.799 1.00 84.62 161 ALA A O 1
ATOM 1332 N N . LEU A 1 162 ? -15.182 -8.078 13.399 1.00 83.31 162 LEU A N 1
ATOM 1333 C CA . LEU A 1 162 ? -15.356 -9.515 13.601 1.00 83.31 162 LEU A CA 1
ATOM 1334 C C . LEU A 1 162 ? -15.905 -10.204 12.349 1.00 83.31 162 LEU A C 1
ATOM 1336 O O . LEU A 1 162 ? -15.441 -11.287 12.008 1.00 83.31 162 LEU A O 1
ATOM 1340 N N . GLU A 1 163 ? -16.830 -9.588 11.616 1.00 84.75 163 GLU A N 1
ATOM 1341 C CA . GLU A 1 163 ? -17.357 -10.133 10.363 1.00 84.75 163 GLU A CA 1
ATOM 1342 C C . GLU A 1 163 ? -16.275 -10.302 9.293 1.00 84.75 163 GLU A C 1
ATOM 1344 O O . GLU A 1 163 ? -16.251 -11.342 8.625 1.00 84.75 163 GLU A O 1
ATOM 1349 N N . CYS A 1 164 ? -15.361 -9.334 9.150 1.00 81.69 164 CYS A N 1
ATOM 1350 C CA . CYS A 1 164 ? -14.190 -9.467 8.277 1.00 81.69 164 CYS A CA 1
ATOM 1351 C C . CYS A 1 164 ? -13.378 -10.719 8.648 1.00 81.69 164 CYS A C 1
ATOM 1353 O O . CYS A 1 164 ? -13.107 -11.559 7.790 1.00 81.69 164 CYS A O 1
ATOM 1355 N N . LEU A 1 165 ? -13.098 -10.907 9.940 1.00 80.69 165 LEU A N 1
ATOM 1356 C CA . LEU A 1 165 ? -12.333 -12.051 10.455 1.00 80.69 165 LEU A CA 1
ATOM 1357 C C . LEU A 1 165 ? -13.099 -13.383 10.394 1.00 80.69 165 LEU A C 1
ATOM 1359 O O . LEU A 1 165 ? -12.506 -14.455 10.281 1.00 80.69 165 LEU A O 1
ATOM 1363 N N . MET A 1 166 ? -14.427 -13.363 10.484 1.00 74.88 166 MET A N 1
ATOM 1364 C CA . MET A 1 166 ? -15.254 -14.574 10.473 1.00 74.88 166 MET A CA 1
ATOM 1365 C C . MET A 1 166 ? -15.524 -15.088 9.057 1.00 74.88 166 MET A C 1
ATOM 1367 O O . MET A 1 166 ? -15.572 -16.308 8.848 1.00 74.88 166 MET A O 1
ATOM 1371 N N . LYS A 1 167 ? -15.681 -14.190 8.072 1.00 71.25 167 LYS A N 1
ATOM 1372 C CA . LYS A 1 167 ? -15.759 -14.561 6.646 1.00 71.25 167 LYS A CA 1
ATOM 1373 C C . LYS A 1 167 ? -14.503 -15.322 6.203 1.00 71.25 167 LYS A C 1
ATOM 1375 O O . LYS A 1 167 ? -14.616 -16.275 5.427 1.00 71.25 167 LYS A O 1
ATOM 1380 N N . GLU A 1 168 ? -13.356 -14.977 6.779 1.00 64.62 168 GLU A N 1
ATOM 1381 C CA . GLU A 1 168 ? -12.072 -15.663 6.620 1.00 64.62 168 GLU A CA 1
ATOM 1382 C C . GLU A 1 168 ? -12.147 -17.132 7.077 1.00 64.62 168 GLU A C 1
ATOM 1384 O O . GLU A 1 168 ? -12.063 -18.064 6.270 1.00 64.62 168 GLU A O 1
ATOM 1389 N N . LYS A 1 169 ? -12.446 -17.365 8.366 1.00 60.94 169 LYS A N 1
ATOM 1390 C CA . LYS A 1 169 ? -12.496 -18.720 8.950 1.00 60.94 169 LYS A CA 1
ATOM 1391 C C . LYS A 1 169 ? -13.515 -19.627 8.261 1.00 60.94 169 LYS A C 1
ATOM 1393 O O . LYS A 1 169 ? -13.273 -20.822 8.092 1.00 60.94 169 LYS A O 1
ATOM 1398 N N . ARG A 1 170 ? -14.654 -19.081 7.823 1.00 59.44 170 ARG A N 1
ATOM 1399 C CA . ARG A 1 170 ? -15.682 -19.851 7.102 1.00 59.44 170 ARG A CA 1
ATOM 1400 C C . ARG A 1 170 ? -15.196 -20.314 5.722 1.00 59.44 170 ARG A C 1
ATOM 1402 O O . ARG A 1 170 ? -15.573 -21.405 5.296 1.00 59.44 170 ARG A O 1
ATOM 1409 N N . SER A 1 171 ? -14.369 -19.522 5.044 1.00 58.31 171 SER A N 1
ATOM 1410 C CA . SER A 1 171 ? -13.813 -19.854 3.726 1.00 58.31 171 SER A CA 1
ATOM 1411 C C . SER A 1 171 ? -12.753 -20.954 3.830 1.00 58.31 171 SER A C 1
ATOM 1413 O O . SER A 1 171 ? -12.847 -21.959 3.123 1.00 58.31 171 SER A O 1
ATOM 1415 N N . VAL A 1 172 ? -11.846 -20.854 4.808 1.00 58.62 172 VAL A N 1
ATOM 1416 C CA . VAL A 1 172 ? -10.848 -21.898 5.118 1.00 58.62 172 VAL A CA 1
ATOM 1417 C C . VAL A 1 172 ? -11.522 -23.230 5.475 1.00 58.62 172 VAL A C 1
ATOM 1419 O O . VAL A 1 172 ? -11.150 -24.287 4.961 1.00 58.62 172 VAL A O 1
ATOM 1422 N N . LEU A 1 173 ? -12.585 -23.194 6.289 1.00 57.44 173 LEU A N 1
ATOM 1423 C CA . LEU A 1 173 ? -13.351 -24.392 6.655 1.00 57.44 173 LEU A CA 1
ATOM 1424 C C . LEU A 1 173 ? -14.079 -25.035 5.464 1.00 57.44 173 LEU A C 1
ATOM 1426 O O . LEU A 1 173 ? -14.209 -26.259 5.428 1.00 57.44 173 LEU A O 1
ATOM 1430 N N . LYS A 1 174 ? -14.564 -24.250 4.493 1.00 57.81 174 LYS A N 1
ATOM 1431 C CA . LYS A 1 174 ? -15.197 -24.782 3.271 1.00 57.81 174 LYS A CA 1
ATOM 1432 C C . LYS A 1 174 ? -14.180 -25.467 2.360 1.00 57.81 174 LYS A C 1
ATOM 1434 O O . LYS A 1 174 ? -14.456 -26.566 1.878 1.00 57.81 174 LYS A O 1
ATOM 1439 N N . ILE A 1 175 ? -13.002 -24.869 2.179 1.00 58.44 175 ILE A N 1
ATOM 1440 C CA . ILE A 1 175 ? -11.907 -25.470 1.407 1.00 58.44 175 ILE A CA 1
ATOM 1441 C C . ILE A 1 175 ? -11.473 -26.778 2.083 1.00 58.44 175 ILE A C 1
ATOM 1443 O O . ILE A 1 175 ? -11.505 -27.829 1.448 1.00 58.44 175 ILE A O 1
ATOM 1447 N N . GLY A 1 176 ? -11.219 -26.774 3.394 1.00 54.25 176 GLY A N 1
ATOM 1448 C CA . GLY A 1 176 ? -10.841 -27.986 4.132 1.00 54.25 176 GLY A CA 1
ATOM 1449 C C . GLY A 1 176 ? -11.853 -29.140 4.029 1.00 54.25 176 GLY A C 1
ATOM 1450 O O . GLY A 1 176 ? -11.454 -30.303 3.979 1.00 54.25 176 GLY A O 1
ATOM 1451 N N . ARG A 1 177 ? -13.161 -28.851 3.944 1.00 57.25 177 ARG A N 1
ATOM 1452 C CA . ARG A 1 177 ? -14.199 -29.878 3.710 1.00 57.25 177 ARG A CA 1
ATOM 1453 C C . ARG A 1 177 ? -14.202 -30.406 2.275 1.00 57.25 177 ARG A C 1
ATOM 1455 O O . ARG A 1 177 ? -14.338 -31.612 2.092 1.00 57.25 177 ARG A O 1
ATOM 1462 N N . SER A 1 178 ? -14.014 -29.535 1.282 1.00 52.50 178 SER A N 1
ATOM 1463 C CA . SER A 1 178 ? -13.936 -29.920 -0.135 1.00 52.50 178 SER A CA 1
ATOM 1464 C C . SER A 1 178 ? -12.780 -30.896 -0.389 1.00 52.50 178 SER A C 1
ATOM 1466 O O . SER A 1 178 ? -12.979 -31.964 -0.962 1.00 52.50 178 SER A O 1
ATOM 1468 N N . TRP A 1 179 ? -11.594 -30.621 0.163 1.00 47.97 179 TRP A N 1
ATOM 1469 C CA . TRP A 1 179 ? -10.429 -31.508 0.036 1.00 47.97 179 TRP A CA 1
ATOM 1470 C C . TRP A 1 179 ? -10.623 -32.876 0.707 1.00 47.97 179 TRP A C 1
ATOM 1472 O O . TRP A 1 179 ? -10.133 -33.884 0.198 1.00 47.97 179 TRP A O 1
ATOM 1482 N N . LYS A 1 180 ? -11.356 -32.936 1.829 1.00 56.12 180 LYS A N 1
ATOM 1483 C CA . LYS A 1 180 ? -11.681 -34.207 2.500 1.00 56.12 180 LYS A CA 1
ATOM 1484 C C . LYS A 1 180 ? -12.650 -35.067 1.679 1.00 56.12 180 LYS A C 1
ATOM 1486 O O . LYS A 1 180 ? -12.449 -36.275 1.603 1.00 56.12 180 LYS A O 1
ATOM 1491 N N . LEU A 1 181 ? -13.641 -34.464 1.021 1.00 53.66 181 LEU A N 1
ATOM 1492 C CA . LEU A 1 181 ? -14.602 -35.179 0.168 1.00 53.66 181 LEU A CA 1
ATOM 1493 C C . LEU A 1 181 ? -13.947 -35.723 -1.114 1.00 53.66 181 LEU A C 1
ATOM 1495 O O . LEU A 1 181 ? -14.128 -36.890 -1.450 1.00 53.66 181 LEU A O 1
ATOM 1499 N N . SER A 1 182 ? -13.091 -34.934 -1.769 1.00 50.50 182 SER A N 1
ATOM 1500 C CA . SER A 1 182 ? -12.353 -35.339 -2.983 1.00 50.50 182 SER A CA 1
ATOM 1501 C C . SER A 1 182 ? -11.315 -36.448 -2.758 1.00 50.50 182 SER A C 1
ATOM 1503 O O . SER A 1 182 ? -10.803 -37.033 -3.717 1.00 50.50 182 SER A O 1
ATOM 1505 N N . ARG A 1 183 ? -10.950 -36.698 -1.495 1.00 53.09 183 ARG A N 1
ATOM 1506 C CA . ARG A 1 183 ? -10.035 -37.768 -1.079 1.00 53.09 183 ARG A CA 1
ATOM 1507 C C . ARG A 1 183 ? -10.791 -39.028 -0.645 1.00 53.09 183 ARG A C 1
ATOM 1509 O O . ARG A 1 183 ? -10.281 -40.118 -0.854 1.00 53.09 183 ARG A O 1
ATOM 1516 N N . ALA A 1 184 ? -12.005 -38.880 -0.110 1.00 54.94 184 ALA A N 1
ATOM 1517 C CA . ALA A 1 184 ? -12.894 -39.993 0.232 1.00 54.94 184 ALA A CA 1
ATOM 1518 C C . ALA A 1 184 ? -13.515 -40.679 -1.002 1.00 54.94 184 ALA A C 1
ATOM 1520 O O . ALA A 1 184 ? -13.791 -41.866 -0.952 1.00 54.94 184 ALA A O 1
ATOM 1521 N N . LEU A 1 185 ? -13.685 -39.959 -2.118 1.00 52.09 185 LEU A N 1
ATOM 1522 C CA . LEU A 1 185 ? -14.197 -40.493 -3.396 1.00 52.09 185 LEU A CA 1
ATOM 1523 C C . LEU A 1 185 ? -13.117 -41.152 -4.282 1.00 52.09 185 LEU A C 1
ATOM 1525 O O . LEU A 1 185 ? -13.370 -41.453 -5.444 1.00 52.09 185 LEU A O 1
ATOM 1529 N N . ARG A 1 186 ? -11.893 -41.313 -3.763 1.00 51.97 186 ARG A N 1
ATOM 1530 C CA . ARG A 1 186 ? -10.729 -41.873 -4.475 1.00 51.97 186 ARG A CA 1
ATOM 1531 C C . ARG A 1 186 ? -10.233 -43.198 -3.870 1.00 51.97 186 ARG A C 1
ATOM 1533 O O . ARG A 1 186 ? -9.077 -43.556 -4.090 1.00 51.97 186 ARG A O 1
ATOM 1540 N N . ILE A 1 187 ? -11.084 -43.880 -3.100 1.00 45.81 187 ILE A N 1
ATOM 1541 C CA . ILE A 1 187 ? -10.848 -45.199 -2.490 1.00 45.81 187 ILE A CA 1
ATOM 1542 C C . ILE A 1 187 ? -11.932 -46.150 -2.984 1.00 45.81 187 ILE A C 1
ATOM 1544 O O . ILE A 1 187 ? -13.100 -45.701 -3.016 1.00 45.81 187 ILE A O 1
#